Protein AF-A0A6V7WI33-F1 (afdb_monomer_lite)

Foldseek 3Di:
DVVVVLVVCCVVPVVCNVVVVVVVVVVVVVVVVVVVVVVVVVVVVVVVVPDPPVVVVVVVVVVVVVPQCQAAAPPPRDRNDDVVPLVQWWAFPPPRGIHGPVVCVVPQADPDPPGGGGTHGDDPDPPDPPPPPPDDDDDDDDDPDDDDDDPDPDPDPPDDDPDDPDPDPDDDPDDPDPPPPVPVVVVVVVVVVVVVVVVVVVVVVVVVVVVVVVVVVVVVVVD

Radius of gyration: 31.64 Å; chains: 1; bounding box: 74×60×87 Å

Secondary structure (DSSP, 8-state):
-HHHHHHHHHHH-GGGHHHHHHHHHHHHHHHHHHHHHHHHHHHHHHHHHHS-HHHHHHHHHHHHHH----B--TTT--S-B-TT-GGGEEEETTT--EEEHHHHHH-SB--STT--PBEE---S-------GGG----------------------------SS--SS--------SS-SSHHHHHHHHHHHHHHHHHHHHHHHHHHHHHHHHHHHHHHHHT-

Organism: Meloidogyne enterolobii (NCBI:txid390850)

Sequence (223 aa):
MRRTRHIIATHFYPDRAQPRALHLYNKVLEERMRRWGMLADIQKAKFNEDVGDKEKSLLLKGMSVLAEDKQRCCRCARTDLCVEDIENIRVCSGCYAIYCVDCFTVRKRCFKKGCSSLLMQIVDNVDFYVDSSLDEDESEEDEEEKYEIVDTEVEMEEDKVREYDKESLEGKEKENGKMEGTKKDKQEEKKRKKKRIKRWKEQGWRKRKRKKKKRKMKKRIKR

Structure (mmCIF, N/CA/C/O backbone):
data_AF-A0A6V7WI33-F1
#
_entry.id   AF-A0A6V7WI33-F1
#
loop_
_atom_site.group_PDB
_atom_site.id
_atom_site.type_symbol
_atom_site.label_atom_id
_atom_site.label_alt_id
_atom_site.label_comp_id
_atom_site.label_asym_id
_atom_site.label_entity_id
_atom_site.label_seq_id
_atom_site.pdbx_PDB_ins_code
_atom_site.Cartn_x
_atom_site.Cartn_y
_atom_site.Cartn_z
_atom_site.occupancy
_atom_site.B_iso_or_equiv
_atom_site.auth_seq_id
_atom_site.auth_comp_id
_atom_site.auth_asym_id
_atom_site.auth_atom_id
_atom_site.pdbx_PDB_model_num
ATOM 1 N N . MET A 1 1 ? -0.749 37.439 -5.994 1.00 58.03 1 MET A N 1
ATOM 2 C CA . MET A 1 1 ? -2.188 37.790 -5.871 1.00 58.03 1 MET A CA 1
ATOM 3 C C . MET A 1 1 ? -3.138 36.628 -5.530 1.00 58.03 1 MET A C 1
ATOM 5 O O . MET A 1 1 ? -4.232 36.906 -5.067 1.00 58.03 1 MET A O 1
ATOM 9 N N . ARG A 1 2 ? -2.790 35.337 -5.687 1.00 61.44 2 ARG A N 1
ATOM 10 C CA . ARG A 1 2 ? -3.748 34.230 -5.425 1.00 61.44 2 ARG A CA 1
ATOM 11 C C . ARG A 1 2 ? -4.164 34.062 -3.949 1.00 61.44 2 ARG A C 1
ATOM 13 O O . ARG A 1 2 ? -5.298 33.691 -3.677 1.00 61.44 2 ARG A O 1
ATOM 20 N N . ARG A 1 3 ? -3.281 34.390 -2.995 1.00 66.25 3 ARG A N 1
ATOM 21 C CA . ARG A 1 3 ? -3.534 34.202 -1.549 1.00 66.25 3 ARG A CA 1
ATOM 22 C C . ARG A 1 3 ? -4.655 35.094 -0.995 1.00 66.25 3 ARG A C 1
ATOM 24 O O . ARG A 1 3 ? -5.437 34.634 -0.174 1.00 66.25 3 ARG A O 1
ATOM 31 N N . THR A 1 4 ? -4.781 36.332 -1.471 1.00 80.06 4 THR A N 1
ATOM 32 C CA . THR A 1 4 ? -5.803 37.279 -0.985 1.00 80.06 4 THR A CA 1
ATOM 33 C C . THR A 1 4 ? -7.205 36.935 -1.485 1.00 80.06 4 THR A C 1
ATOM 35 O O . THR A 1 4 ? -8.177 37.141 -0.766 1.00 80.06 4 THR A O 1
ATOM 38 N N . ARG A 1 5 ? -7.323 36.329 -2.674 1.00 80.50 5 ARG A N 1
ATOM 39 C CA . ARG A 1 5 ? -8.613 35.933 -3.261 1.00 80.50 5 ARG A CA 1
ATOM 40 C C . ARG A 1 5 ? -9.348 34.893 -2.411 1.00 80.50 5 ARG A C 1
ATOM 42 O O . ARG A 1 5 ? -10.559 34.994 -2.258 1.00 80.50 5 ARG A O 1
ATOM 49 N N . HIS A 1 6 ? -8.626 33.940 -1.819 1.00 76.56 6 HIS A N 1
ATOM 50 C CA . HIS A 1 6 ? -9.226 32.944 -0.924 1.00 76.56 6 HIS A CA 1
ATOM 51 C C . HIS A 1 6 ? -9.681 33.557 0.400 1.00 76.56 6 HIS A C 1
ATOM 53 O O . HIS A 1 6 ? -10.760 33.226 0.870 1.00 76.56 6 HIS A O 1
ATOM 59 N N . ILE A 1 7 ? -8.908 34.493 0.958 1.00 82.75 7 ILE A N 1
ATOM 60 C CA . ILE A 1 7 ? -9.266 35.200 2.198 1.00 82.75 7 ILE A CA 1
ATOM 61 C C . ILE A 1 7 ? -10.553 36.010 1.996 1.00 82.75 7 ILE A C 1
ATOM 63 O O . ILE A 1 7 ? -11.484 35.902 2.790 1.00 82.75 7 ILE A O 1
ATOM 67 N N . ILE A 1 8 ? -10.640 36.749 0.886 1.00 88.81 8 ILE A N 1
ATOM 68 C CA . ILE A 1 8 ? -11.842 37.502 0.510 1.00 88.81 8 ILE A CA 1
ATOM 69 C C . ILE A 1 8 ? -13.024 36.541 0.300 1.00 88.81 8 ILE A C 1
ATOM 71 O O . ILE A 1 8 ? -14.092 36.739 0.869 1.00 88.81 8 ILE A O 1
ATOM 75 N N . ALA A 1 9 ? -12.838 35.451 -0.451 1.00 83.81 9 ALA A N 1
ATOM 76 C CA . ALA A 1 9 ? -13.902 34.481 -0.714 1.00 83.81 9 ALA A CA 1
ATOM 77 C C . ALA A 1 9 ? -14.434 33.789 0.556 1.00 83.81 9 ALA A C 1
ATOM 79 O O . ALA A 1 9 ? -15.624 33.477 0.620 1.00 83.81 9 ALA A O 1
ATOM 80 N N . THR A 1 10 ? -13.581 33.565 1.559 1.00 85.50 10 THR A N 1
ATOM 81 C CA . THR A 1 10 ? -13.984 33.024 2.866 1.00 85.50 10 THR A CA 1
ATOM 82 C C . THR A 1 10 ? -14.823 34.022 3.658 1.00 85.50 10 THR A C 1
ATOM 84 O O . THR A 1 10 ? -15.789 33.610 4.288 1.00 85.50 10 THR A O 1
ATOM 87 N N . HIS A 1 11 ? -14.510 35.319 3.577 1.00 92.81 11 HIS A N 1
ATOM 88 C CA . HIS A 1 11 ? -15.280 36.363 4.255 1.00 92.81 11 HIS A CA 1
ATOM 89 C C . HIS A 1 11 ? -16.688 36.542 3.661 1.00 92.81 11 HIS A C 1
ATOM 91 O O . HIS A 1 11 ? -17.645 36.745 4.399 1.00 92.81 11 HIS A O 1
ATOM 97 N N . PHE A 1 12 ? -16.829 36.469 2.333 1.00 95.06 12 PHE A N 1
ATOM 98 C CA . PHE A 1 12 ? -18.122 36.679 1.663 1.00 95.06 12 PHE A CA 1
ATOM 99 C C . PHE A 1 12 ? -18.986 35.415 1.552 1.00 95.06 12 PHE A C 1
ATOM 101 O O . PHE A 1 12 ? -20.204 35.524 1.468 1.00 95.06 12 PHE A O 1
ATOM 108 N N . TYR A 1 13 ? -18.383 34.222 1.548 1.00 93.06 13 TYR A N 1
ATOM 109 C CA . TYR A 1 13 ? -19.107 32.957 1.368 1.00 93.06 13 TYR A CA 1
ATOM 110 C C . TYR A 1 13 ? -18.599 31.893 2.348 1.00 93.06 13 TYR A C 1
ATOM 112 O O . TYR A 1 13 ? -17.881 30.978 1.923 1.00 93.06 13 TYR A O 1
ATOM 120 N N . PRO A 1 14 ? -18.920 31.997 3.646 1.00 93.50 14 PRO A N 1
ATOM 121 C CA . PRO A 1 14 ? -18.407 31.079 4.663 1.00 93.50 14 PRO A CA 1
ATOM 122 C C . PRO A 1 14 ? -18.867 29.631 4.437 1.00 93.50 14 PRO A C 1
ATOM 124 O O . PRO A 1 14 ? -18.054 28.718 4.569 1.00 93.50 14 PRO A O 1
ATOM 127 N N . ASP A 1 15 ? -20.097 29.417 3.961 1.00 94.81 15 ASP A N 1
ATOM 128 C CA . ASP A 1 15 ? -20.661 28.075 3.722 1.00 94.81 15 ASP A CA 1
ATOM 129 C C . ASP A 1 15 ? -19.874 27.268 2.678 1.00 94.81 15 ASP A C 1
ATOM 131 O O . ASP A 1 15 ? -19.842 26.041 2.699 1.00 94.81 15 ASP A O 1
ATOM 135 N N . ARG A 1 16 ? -19.162 27.956 1.774 1.00 92.50 16 ARG A N 1
ATOM 136 C CA . ARG A 1 16 ? -18.314 27.333 0.744 1.00 92.50 16 ARG A CA 1
ATOM 137 C C . ARG A 1 16 ? -16.847 27.211 1.164 1.00 92.50 16 ARG A C 1
ATOM 139 O O . ARG A 1 16 ? -15.996 26.887 0.336 1.00 92.50 16 ARG A O 1
ATOM 146 N N . ALA A 1 17 ? -16.497 27.501 2.418 1.00 89.25 17 ALA A N 1
ATOM 147 C CA . ALA A 1 17 ? -15.112 27.427 2.881 1.00 89.25 17 ALA A CA 1
ATOM 148 C C . ALA A 1 17 ? -14.572 25.988 2.862 1.00 89.25 17 ALA A C 1
ATOM 150 O O . ALA A 1 17 ? -13.479 25.763 2.341 1.00 89.25 17 ALA A O 1
ATOM 151 N N . GLN A 1 18 ? -15.358 25.022 3.345 1.00 89.69 18 GLN A N 1
ATOM 152 C CA . GLN A 1 18 ? -14.984 23.607 3.384 1.00 89.69 18 GLN A CA 1
ATOM 153 C C . GLN A 1 18 ? -14.741 22.995 1.990 1.00 89.69 18 GLN A C 1
ATOM 155 O O . GLN A 1 18 ? -13.647 22.463 1.787 1.00 89.69 18 GLN A O 1
ATOM 160 N N . PRO A 1 19 ? -15.651 23.108 0.998 1.00 92.44 19 PRO A N 1
ATOM 161 C CA . PRO A 1 19 ? -15.403 22.545 -0.333 1.00 92.44 19 PRO A CA 1
ATOM 162 C C . PRO A 1 19 ? -14.200 23.195 -1.030 1.00 92.44 19 PRO A C 1
ATOM 164 O O . PRO A 1 19 ? -13.415 22.508 -1.679 1.00 92.44 19 PRO A O 1
ATOM 167 N N . ARG A 1 20 ? -13.970 24.502 -0.834 1.00 87.38 20 ARG A N 1
ATOM 168 C CA . ARG A 1 20 ? -12.773 25.173 -1.370 1.00 87.38 20 ARG A CA 1
ATOM 169 C C . ARG A 1 20 ? -11.481 24.665 -0.736 1.00 87.38 20 ARG A C 1
ATOM 171 O O . ARG A 1 20 ? -10.488 24.506 -1.442 1.00 87.38 20 ARG A O 1
ATOM 178 N N . ALA A 1 21 ? -11.476 24.438 0.576 1.00 87.44 21 ALA A N 1
ATOM 179 C CA . ALA A 1 21 ? -10.318 23.883 1.269 1.00 87.44 21 ALA A CA 1
ATOM 180 C C . ALA A 1 21 ? -10.016 22.457 0.789 1.00 87.44 21 ALA A C 1
ATOM 182 O O . ALA A 1 21 ? -8.856 22.139 0.533 1.00 87.44 21 ALA A O 1
ATOM 183 N N . LEU A 1 22 ? -11.055 21.639 0.598 1.00 92.25 22 LEU A N 1
ATOM 184 C CA . LEU A 1 22 ? -10.930 20.279 0.079 1.00 92.25 22 LEU A CA 1
ATOM 185 C C . LEU A 1 22 ? -10.372 20.263 -1.352 1.00 92.25 22 LEU A C 1
ATOM 187 O O . LEU A 1 22 ? -9.404 19.560 -1.620 1.00 92.25 22 LEU A O 1
ATOM 191 N N . HIS A 1 23 ? -10.906 21.102 -2.243 1.00 90.62 23 HIS A N 1
ATOM 192 C CA . HIS A 1 23 ? -10.400 21.235 -3.612 1.00 90.62 23 HIS A CA 1
ATOM 193 C C . HIS A 1 23 ? -8.919 21.648 -3.642 1.00 90.62 23 HIS A C 1
ATOM 195 O O . HIS A 1 23 ? -8.110 21.049 -4.348 1.00 90.62 23 HIS A O 1
ATOM 201 N N . LEU A 1 24 ? -8.529 22.642 -2.833 1.00 87.62 24 LEU A N 1
ATOM 202 C CA . LEU A 1 24 ? -7.128 23.058 -2.721 1.00 87.62 24 LEU A CA 1
ATOM 203 C C . LEU A 1 24 ? -6.232 21.940 -2.181 1.00 87.62 24 LEU A C 1
ATOM 205 O O . LEU A 1 24 ? -5.098 21.796 -2.635 1.00 87.62 24 LEU A O 1
ATOM 209 N N . TYR A 1 25 ? -6.723 21.161 -1.219 1.00 93.44 25 TYR A N 1
ATOM 210 C CA . TYR A 1 25 ? -5.991 20.029 -0.667 1.00 93.44 25 TYR A CA 1
ATOM 211 C C . TYR A 1 25 ? -5.753 18.943 -1.721 1.00 93.44 25 TYR A C 1
ATOM 213 O O . TYR A 1 25 ? -4.605 18.541 -1.914 1.00 93.44 25 TYR A O 1
ATOM 221 N N . ASN A 1 26 ? -6.796 18.543 -2.454 1.00 94.94 26 ASN A N 1
ATOM 222 C CA . ASN A 1 26 ? -6.693 17.559 -3.534 1.00 94.94 26 ASN A CA 1
ATOM 223 C C . ASN A 1 26 ? -5.708 18.022 -4.610 1.00 94.94 26 ASN A C 1
ATOM 225 O O . ASN A 1 26 ? -4.778 17.293 -4.942 1.00 94.94 26 ASN A O 1
ATOM 229 N N . LYS A 1 27 ? -5.799 19.287 -5.031 1.00 92.88 27 LYS A N 1
ATOM 230 C CA . LYS A 1 27 ? -4.863 19.874 -5.997 1.00 92.88 27 LYS A CA 1
ATOM 231 C C . LYS A 1 27 ? -3.407 19.829 -5.523 1.00 92.88 27 LYS A C 1
ATOM 233 O O . LYS A 1 27 ? -2.499 19.514 -6.289 1.00 92.88 27 LYS A O 1
ATOM 238 N N . VAL A 1 28 ? -3.158 20.110 -4.241 1.00 93.81 28 VAL A N 1
ATOM 239 C CA . VAL A 1 28 ? -1.808 20.005 -3.658 1.00 93.81 28 VAL A CA 1
ATOM 240 C C . VAL A 1 28 ? -1.327 18.552 -3.614 1.00 93.81 28 VAL A C 1
ATOM 242 O O . VAL A 1 28 ? -0.134 18.304 -3.811 1.00 93.81 28 VAL A O 1
ATOM 245 N N . LEU A 1 29 ? -2.215 17.592 -3.346 1.00 94.00 29 LEU A N 1
ATOM 246 C CA . LEU A 1 29 ? -1.873 16.171 -3.382 1.00 94.00 29 LEU A CA 1
ATOM 247 C C . LEU A 1 29 ? -1.545 15.702 -4.799 1.00 94.00 29 LEU A C 1
ATOM 249 O O . LEU A 1 29 ? -0.521 15.048 -4.977 1.00 94.00 29 LEU A O 1
ATOM 253 N N . GLU A 1 30 ? -2.334 16.088 -5.796 1.00 94.88 30 GLU A N 1
ATOM 254 C CA . GLU A 1 30 ? -2.082 15.790 -7.210 1.00 94.88 30 GLU A CA 1
ATOM 255 C C . GLU A 1 30 ? -0.733 16.353 -7.670 1.00 94.88 30 GLU A C 1
ATOM 257 O O . GLU A 1 30 ? 0.089 15.632 -8.238 1.00 94.88 30 GLU A O 1
ATOM 262 N N . GLU A 1 31 ? -0.437 17.617 -7.347 1.00 94.38 31 GLU A N 1
ATOM 263 C CA . GLU A 1 31 ? 0.857 18.234 -7.660 1.00 94.38 31 GLU A CA 1
ATOM 264 C C . GLU A 1 31 ? 2.033 17.522 -6.974 1.00 94.38 31 GLU A C 1
ATOM 266 O O . GLU A 1 31 ? 3.138 17.450 -7.526 1.00 94.38 31 GLU A O 1
ATOM 271 N N . ARG A 1 32 ? 1.836 17.015 -5.7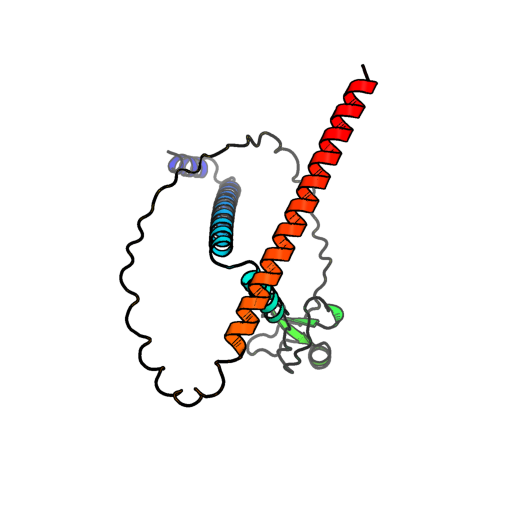50 1.00 92.94 32 ARG A N 1
ATOM 272 C CA . ARG A 1 32 ? 2.855 16.218 -5.055 1.00 92.94 32 ARG A CA 1
ATOM 273 C C . ARG A 1 32 ? 3.014 14.853 -5.699 1.00 92.94 32 ARG A C 1
ATOM 275 O O . ARG A 1 32 ? 4.148 14.454 -5.937 1.00 92.94 32 ARG A O 1
ATOM 282 N N . MET A 1 33 ? 1.919 14.172 -6.016 1.00 93.44 33 MET A N 1
ATOM 283 C CA . MET A 1 33 ? 1.935 12.861 -6.658 1.00 93.44 33 MET A CA 1
ATOM 284 C C . MET A 1 33 ? 2.620 12.932 -8.025 1.00 93.44 33 MET A C 1
ATOM 286 O O . MET A 1 33 ? 3.485 12.110 -8.314 1.00 93.44 33 MET A O 1
ATOM 290 N N . ARG A 1 34 ? 2.343 13.981 -8.811 1.00 93.06 34 ARG A N 1
ATOM 291 C CA . ARG A 1 34 ? 3.023 14.261 -10.084 1.00 93.06 34 ARG A CA 1
ATOM 292 C C . ARG A 1 34 ? 4.533 14.448 -9.896 1.00 93.06 34 ARG A C 1
ATOM 294 O O . ARG A 1 34 ? 5.323 13.832 -10.608 1.00 93.06 34 ARG A O 1
ATOM 301 N N . ARG A 1 35 ? 4.954 15.248 -8.907 1.00 89.81 35 ARG A N 1
ATOM 302 C CA . ARG A 1 35 ? 6.384 15.440 -8.583 1.00 89.81 35 ARG A CA 1
ATOM 303 C C . ARG A 1 35 ? 7.060 14.161 -8.097 1.00 89.81 35 ARG A C 1
ATOM 305 O O . ARG A 1 35 ? 8.198 13.896 -8.466 1.00 89.81 35 ARG A O 1
ATOM 312 N N . TRP A 1 36 ? 6.373 13.369 -7.282 1.00 88.56 36 TRP A N 1
ATOM 313 C CA . TRP A 1 36 ? 6.880 12.088 -6.795 1.00 88.56 36 TRP A CA 1
ATOM 314 C C . TRP A 1 36 ? 7.025 11.074 -7.928 1.00 88.56 36 TRP A C 1
ATOM 316 O O . TRP A 1 36 ? 8.042 10.390 -7.984 1.00 88.56 36 TRP A O 1
ATOM 326 N N . GLY A 1 37 ? 6.068 11.024 -8.859 1.00 89.81 37 GLY A N 1
ATOM 327 C CA . GLY A 1 37 ? 6.170 10.220 -10.078 1.00 89.81 37 GLY A CA 1
ATOM 328 C C . GLY A 1 37 ? 7.412 10.583 -10.890 1.00 89.81 37 GLY A C 1
ATOM 329 O O . GLY A 1 37 ? 8.222 9.713 -11.197 1.00 89.81 37 GLY A O 1
ATOM 330 N N . MET A 1 38 ? 7.638 11.881 -11.116 1.00 84.75 38 MET A N 1
ATOM 331 C CA . MET A 1 38 ? 8.829 12.370 -11.815 1.00 84.75 38 MET A CA 1
ATOM 332 C C . MET A 1 38 ? 10.134 11.980 -11.100 1.00 84.75 38 MET A C 1
ATOM 334 O O . MET A 1 38 ? 11.063 11.491 -11.739 1.00 84.75 38 MET A O 1
ATOM 338 N N . LEU A 1 39 ? 10.213 12.145 -9.775 1.00 83.94 39 LEU A N 1
ATOM 339 C CA . LEU A 1 39 ? 11.389 11.740 -8.994 1.00 83.94 39 LEU A CA 1
ATOM 340 C C . LEU A 1 39 ? 11.629 10.227 -9.046 1.00 83.94 39 LEU A C 1
ATOM 342 O O . LEU A 1 39 ? 12.773 9.793 -9.184 1.00 83.94 39 LEU A O 1
ATOM 346 N N . ALA A 1 40 ? 10.565 9.428 -8.970 1.00 85.56 40 ALA A N 1
ATOM 347 C CA . ALA A 1 40 ? 10.650 7.979 -9.090 1.00 85.56 40 ALA A CA 1
ATOM 348 C C . ALA A 1 40 ? 11.163 7.562 -10.476 1.00 85.56 40 ALA A C 1
ATOM 350 O O . ALA A 1 40 ? 11.967 6.636 -10.581 1.00 85.56 40 ALA A O 1
ATOM 351 N N . ASP A 1 41 ? 10.750 8.256 -11.534 1.00 84.44 41 ASP A N 1
ATOM 352 C CA . ASP A 1 41 ? 11.204 7.977 -12.895 1.00 84.44 41 ASP A CA 1
ATOM 353 C C . ASP A 1 41 ? 12.658 8.404 -13.122 1.00 84.44 41 ASP A C 1
ATOM 355 O O . ASP A 1 41 ? 13.426 7.639 -13.705 1.00 84.44 41 ASP A O 1
ATOM 359 N N . ILE A 1 42 ? 13.086 9.545 -12.568 1.00 81.69 42 ILE A N 1
ATOM 360 C CA . ILE A 1 42 ? 14.500 9.957 -12.550 1.00 81.69 42 ILE A CA 1
ATOM 361 C C . ILE A 1 42 ? 15.347 8.924 -11.797 1.00 81.69 42 ILE A C 1
ATOM 363 O O . ILE A 1 42 ? 16.412 8.525 -12.267 1.00 81.69 42 ILE A O 1
ATOM 367 N N . GLN A 1 43 ? 14.876 8.448 -10.642 1.00 79.06 43 GLN A N 1
ATOM 368 C CA . GLN A 1 43 ? 15.585 7.438 -9.861 1.00 79.06 43 GLN A CA 1
ATOM 369 C C . GLN A 1 43 ? 15.684 6.109 -10.617 1.00 79.06 43 GLN A C 1
ATOM 371 O O . GLN A 1 43 ? 16.756 5.505 -10.648 1.00 79.06 43 GLN A O 1
ATOM 376 N N . LYS A 1 44 ? 14.603 5.673 -11.278 1.00 78.94 44 LYS A N 1
ATOM 377 C CA . LYS A 1 44 ? 14.611 4.491 -12.152 1.00 78.94 44 LYS A CA 1
ATOM 378 C C . LYS A 1 44 ? 15.555 4.671 -13.336 1.00 78.94 44 LYS A C 1
ATOM 380 O O . LYS A 1 44 ? 16.220 3.708 -13.704 1.00 78.94 44 LYS A O 1
ATOM 385 N N . ALA A 1 45 ? 15.616 5.854 -13.946 1.00 78.25 45 ALA A N 1
ATOM 386 C CA . ALA A 1 45 ? 16.520 6.138 -15.058 1.00 78.25 45 ALA A CA 1
ATOM 387 C C . ALA A 1 45 ? 17.989 6.033 -14.619 1.00 78.25 45 ALA A C 1
ATOM 389 O O . ALA A 1 45 ? 18.736 5.268 -15.223 1.00 78.25 45 ALA A O 1
ATOM 390 N N . LYS A 1 46 ? 18.363 6.666 -13.498 1.00 74.81 46 LYS A N 1
ATOM 391 C CA . LYS A 1 46 ? 19.715 6.573 -12.914 1.00 74.81 46 LYS A CA 1
ATOM 392 C C . LYS A 1 46 ? 20.098 5.132 -12.559 1.00 74.81 46 LYS A C 1
ATOM 394 O O . LYS A 1 46 ? 21.120 4.624 -13.008 1.00 74.81 46 LYS A O 1
ATOM 399 N N . PHE A 1 47 ? 19.216 4.410 -11.860 1.00 65.75 47 PHE A N 1
ATOM 400 C CA . PHE A 1 47 ? 19.426 2.983 -11.571 1.00 65.75 47 PHE A CA 1
ATOM 401 C C . PHE A 1 47 ? 19.542 2.125 -12.837 1.00 65.75 47 PHE A C 1
ATOM 403 O O . PHE A 1 47 ? 20.157 1.055 -12.820 1.00 65.75 47 PHE A O 1
ATOM 410 N N . ASN A 1 48 ? 18.922 2.556 -13.937 1.00 62.50 48 ASN A N 1
ATOM 411 C CA . ASN A 1 48 ? 18.980 1.837 -15.193 1.00 62.50 48 ASN A CA 1
ATOM 412 C C . ASN A 1 48 ? 20.284 2.048 -15.970 1.00 62.50 48 ASN A C 1
ATOM 414 O O . ASN A 1 48 ? 20.629 1.162 -16.755 1.00 62.50 48 ASN A O 1
ATOM 418 N N . GLU A 1 49 ? 20.994 3.150 -15.765 1.00 65.44 49 GLU A N 1
ATOM 419 C CA . GLU A 1 49 ? 22.252 3.433 -16.460 1.00 65.44 49 GLU A CA 1
ATOM 420 C C . GLU A 1 49 ? 23.457 2.782 -15.770 1.00 65.44 49 GLU A C 1
ATOM 422 O O . GLU A 1 49 ? 24.311 2.216 -16.456 1.00 65.44 49 GLU A O 1
ATOM 427 N N . ASP A 1 50 ? 23.470 2.745 -14.435 1.00 61.22 50 ASP A N 1
ATOM 428 C CA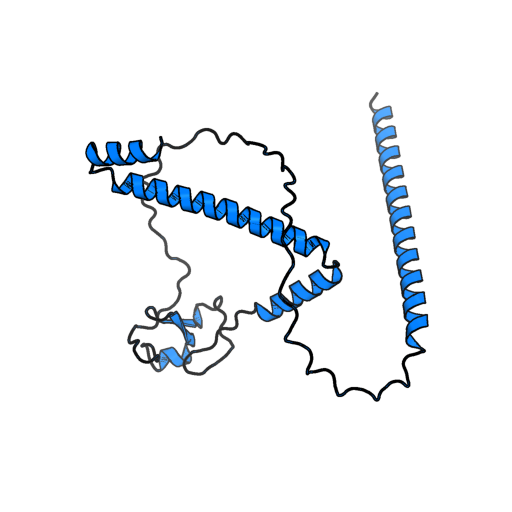 . ASP A 1 50 ? 24.633 2.276 -13.667 1.00 61.22 50 ASP A CA 1
ATOM 429 C C . ASP A 1 50 ? 24.698 0.752 -13.486 1.00 61.22 50 ASP A C 1
ATOM 431 O O . ASP A 1 50 ? 25.775 0.171 -13.337 1.00 61.22 50 ASP A O 1
ATOM 435 N N . VAL A 1 51 ? 23.553 0.067 -13.532 1.00 59.91 51 VAL A N 1
ATOM 436 C CA . VAL A 1 51 ? 23.478 -1.369 -13.242 1.00 59.91 51 VAL A CA 1
ATOM 437 C C . VAL A 1 51 ? 23.384 -2.160 -14.546 1.00 59.91 51 VAL A C 1
ATOM 439 O O . VAL A 1 51 ? 22.411 -2.065 -15.295 1.00 59.91 51 VAL A O 1
ATOM 442 N N . GLY A 1 52 ? 24.377 -3.000 -14.845 1.00 68.50 52 GLY A N 1
ATOM 443 C CA . GLY A 1 52 ? 24.318 -3.864 -16.028 1.00 68.50 52 GLY A CA 1
ATOM 444 C C . GLY A 1 52 ? 23.099 -4.802 -15.985 1.00 68.50 52 GLY A C 1
ATOM 445 O O . GLY A 1 52 ? 22.721 -5.282 -14.918 1.00 68.50 52 GLY A O 1
ATOM 446 N N . ASP A 1 53 ? 22.513 -5.150 -17.141 1.00 66.69 53 ASP A N 1
ATOM 447 C CA . ASP A 1 53 ? 21.287 -5.982 -17.254 1.00 66.69 53 ASP A CA 1
ATOM 448 C C . ASP A 1 53 ? 21.287 -7.269 -16.399 1.00 66.69 53 ASP A C 1
ATOM 450 O O . ASP A 1 53 ? 20.243 -7.793 -16.012 1.00 66.69 53 ASP A O 1
ATOM 454 N N . LYS A 1 54 ? 22.475 -7.803 -16.098 1.00 66.69 54 LYS A N 1
ATOM 455 C CA . LYS A 1 54 ? 22.657 -9.002 -15.272 1.00 66.69 54 LYS A CA 1
ATOM 456 C C . LYS A 1 54 ? 22.497 -8.738 -13.780 1.00 66.69 54 LYS A C 1
ATOM 458 O O . LYS A 1 54 ? 21.930 -9.578 -13.094 1.00 66.69 54 LYS A O 1
ATOM 463 N N . GLU A 1 55 ? 22.994 -7.610 -13.289 1.00 67.06 55 GLU A N 1
ATOM 464 C CA . GLU A 1 55 ? 22.839 -7.215 -11.889 1.00 67.06 55 GLU A CA 1
ATOM 465 C C . GLU A 1 55 ? 21.404 -6.782 -11.617 1.00 67.06 55 GLU A C 1
ATOM 467 O O . GLU A 1 55 ? 20.845 -7.202 -10.612 1.00 67.06 55 GLU A O 1
ATOM 472 N N . LYS A 1 56 ? 20.741 -6.109 -12.569 1.00 66.12 56 LYS A N 1
ATOM 473 C CA . LYS A 1 56 ? 19.293 -5.850 -12.495 1.00 66.12 56 LYS A CA 1
ATOM 474 C C . LYS A 1 56 ? 18.497 -7.136 -12.336 1.00 66.12 56 LYS A C 1
ATOM 476 O O . LYS A 1 56 ? 17.648 -7.228 -11.461 1.00 66.12 56 LYS A O 1
ATOM 481 N N . SER A 1 57 ? 18.797 -8.155 -13.147 1.00 69.00 57 SER A N 1
ATOM 482 C CA . SER A 1 57 ? 18.115 -9.447 -13.046 1.00 69.00 57 SER A CA 1
ATOM 483 C C . SER A 1 57 ? 18.375 -10.149 -11.716 1.00 69.00 57 SER A C 1
ATOM 485 O O . SER A 1 57 ? 17.505 -10.902 -11.296 1.00 69.00 57 SER A O 1
ATOM 487 N N . LEU A 1 58 ? 19.532 -9.951 -11.078 1.00 70.19 58 LEU A N 1
ATOM 488 C CA . LEU A 1 58 ? 19.834 -10.518 -9.761 1.00 70.19 58 LEU A CA 1
ATOM 489 C C . LEU A 1 58 ? 19.178 -9.717 -8.635 1.00 70.19 58 LEU A C 1
ATOM 491 O O . LEU A 1 58 ? 18.647 -10.328 -7.717 1.00 70.19 58 LEU A O 1
ATOM 495 N N . LEU A 1 59 ? 19.152 -8.386 -8.731 1.00 67.50 59 LEU A N 1
ATOM 496 C CA . LEU A 1 59 ? 18.472 -7.504 -7.783 1.00 67.50 59 LEU A CA 1
ATOM 497 C C . LEU A 1 59 ? 16.961 -7.705 -7.822 1.00 67.50 59 LEU A C 1
ATOM 499 O O . LEU A 1 59 ? 16.363 -7.882 -6.774 1.00 67.50 59 LEU A O 1
ATOM 503 N N . LEU A 1 60 ? 16.349 -7.785 -9.005 1.00 66.81 60 LEU A N 1
ATOM 504 C CA . LEU A 1 60 ? 14.925 -8.103 -9.148 1.00 66.81 60 LEU A CA 1
ATOM 505 C C . LEU A 1 60 ? 14.595 -9.490 -8.583 1.00 66.81 60 LEU A C 1
ATOM 507 O O . LEU A 1 60 ? 13.591 -9.638 -7.895 1.00 66.81 60 LEU A O 1
ATOM 511 N N . LYS A 1 61 ? 15.461 -10.490 -8.803 1.00 68.06 61 LYS A N 1
ATOM 512 C CA . LYS A 1 61 ? 15.295 -11.829 -8.208 1.00 68.06 61 LYS A CA 1
ATOM 513 C C . LYS A 1 61 ? 15.508 -11.833 -6.694 1.00 68.06 61 LYS A C 1
ATOM 515 O O . LYS A 1 61 ? 14.858 -12.594 -5.989 1.00 68.06 61 LYS A O 1
ATOM 520 N N . GLY A 1 62 ? 16.434 -11.017 -6.198 1.00 62.03 62 GLY A N 1
ATOM 521 C CA . GLY A 1 62 ? 16.705 -10.859 -4.772 1.00 62.03 62 GLY A CA 1
ATOM 522 C C . GLY A 1 62 ? 15.572 -10.124 -4.064 1.00 62.03 62 GLY A C 1
ATOM 523 O O . GLY A 1 62 ? 15.129 -10.556 -3.008 1.00 62.03 62 GLY A O 1
ATOM 524 N N . MET A 1 63 ? 15.037 -9.074 -4.686 1.00 61.59 63 MET A N 1
ATOM 525 C CA . MET A 1 63 ? 13.879 -8.339 -4.191 1.00 61.59 63 MET A CA 1
ATOM 526 C C . MET A 1 63 ? 12.625 -9.202 -4.189 1.00 61.59 63 MET A C 1
ATOM 528 O O . MET A 1 63 ? 11.918 -9.173 -3.198 1.00 61.59 63 MET A O 1
ATOM 532 N N . SER A 1 64 ? 12.370 -10.022 -5.216 1.00 59.91 64 SER A N 1
ATOM 533 C CA . SER A 1 64 ? 11.219 -10.936 -5.187 1.00 59.91 64 SER A CA 1
ATOM 534 C C . SER A 1 64 ? 11.308 -11.966 -4.056 1.00 59.91 64 SER A C 1
ATOM 536 O O . SER A 1 64 ? 10.287 -12.349 -3.509 1.00 59.91 64 SER A O 1
ATOM 538 N N . VAL A 1 65 ? 12.520 -12.385 -3.670 1.00 60.00 65 VAL A N 1
ATOM 539 C CA . VAL A 1 65 ? 12.731 -13.294 -2.527 1.00 60.00 65 VAL A CA 1
ATOM 540 C C . VAL A 1 65 ? 12.549 -12.575 -1.182 1.00 60.00 65 VAL A C 1
ATOM 542 O O . VAL A 1 65 ? 12.155 -13.203 -0.205 1.00 60.00 65 VAL A O 1
ATOM 545 N N . LEU A 1 66 ? 12.804 -11.264 -1.122 1.00 56.59 66 LEU A N 1
ATOM 546 C CA . LEU A 1 66 ? 12.548 -10.432 0.061 1.00 56.59 66 LEU A CA 1
ATOM 547 C C . LEU A 1 66 ? 11.105 -9.906 0.137 1.00 56.59 66 LEU A C 1
ATOM 549 O O . LEU A 1 66 ? 10.671 -9.523 1.216 1.00 56.59 66 LEU A O 1
ATOM 553 N N . ALA A 1 67 ? 10.391 -9.881 -0.990 1.00 55.28 67 ALA A N 1
ATOM 554 C CA . ALA A 1 67 ? 9.022 -9.389 -1.127 1.00 55.28 67 ALA A CA 1
ATOM 555 C C . ALA A 1 67 ? 7.966 -10.502 -1.059 1.00 55.28 67 ALA A C 1
ATOM 557 O O . ALA A 1 67 ? 6.782 -10.230 -1.237 1.00 55.28 67 ALA A O 1
ATOM 558 N N . GLU A 1 68 ? 8.357 -11.755 -0.801 1.00 59.62 68 GLU A N 1
ATOM 559 C CA . GLU A 1 68 ? 7.402 -12.729 -0.276 1.00 59.62 68 GLU A CA 1
ATOM 560 C C . GLU A 1 68 ? 7.015 -12.256 1.130 1.00 59.62 68 GLU A C 1
ATOM 562 O O . GLU A 1 68 ? 7.692 -12.582 2.108 1.00 59.62 68 GLU A O 1
ATOM 567 N N . ASP A 1 69 ? 5.951 -11.451 1.206 1.00 62.81 69 ASP A N 1
ATOM 568 C CA . ASP A 1 69 ? 5.332 -10.911 2.420 1.00 62.81 69 ASP A CA 1
ATOM 569 C C . ASP A 1 69 ? 4.731 -12.045 3.268 1.00 62.81 69 ASP A C 1
ATOM 571 O O . ASP A 1 69 ? 3.525 -12.141 3.495 1.00 62.81 69 ASP A O 1
ATOM 575 N N . LYS A 1 70 ? 5.590 -12.946 3.746 1.00 71.12 70 LYS A N 1
ATOM 576 C CA . LYS A 1 70 ? 5.249 -14.013 4.680 1.00 71.12 70 LYS A CA 1
ATOM 577 C C . LYS A 1 70 ? 5.012 -13.376 6.031 1.00 71.12 70 LYS A C 1
ATOM 579 O O . LYS A 1 70 ? 5.937 -13.123 6.810 1.00 71.12 70 LYS A O 1
ATOM 584 N N . GLN A 1 71 ? 3.746 -13.093 6.292 1.00 82.81 71 GLN A N 1
ATOM 585 C CA . GLN A 1 71 ? 3.312 -12.553 7.561 1.00 82.81 71 GLN A CA 1
ATOM 586 C C . GLN A 1 71 ? 3.384 -13.647 8.629 1.00 82.81 71 GLN A C 1
ATOM 588 O O . GLN A 1 71 ? 3.299 -14.845 8.353 1.00 82.81 71 GLN A O 1
ATOM 593 N N . ARG A 1 72 ? 3.582 -13.240 9.886 1.00 89.81 72 ARG A N 1
ATOM 594 C CA . ARG A 1 72 ? 3.668 -14.173 11.018 1.00 89.81 72 ARG A CA 1
ATOM 595 C C . ARG A 1 72 ? 2.523 -13.958 11.984 1.00 89.81 72 ARG A C 1
ATOM 597 O O . ARG A 1 72 ? 2.177 -12.823 12.302 1.00 89.81 72 ARG A O 1
ATOM 604 N N . CYS A 1 73 ? 1.985 -15.051 12.520 1.00 92.00 73 CYS A N 1
ATOM 605 C CA . CYS A 1 73 ? 0.935 -14.971 13.530 1.00 92.00 73 CYS A CA 1
ATOM 606 C C . CYS A 1 73 ? 1.489 -14.295 14.787 1.00 92.00 73 CYS A C 1
ATOM 608 O O . CYS A 1 73 ? 2.444 -14.792 15.381 1.00 92.00 73 CYS A O 1
ATOM 610 N N . CYS A 1 74 ? 0.857 -13.229 15.273 1.00 91.19 74 CYS A N 1
ATOM 611 C CA . CYS A 1 74 ? 1.329 -12.515 16.462 1.00 91.19 74 CYS A CA 1
ATOM 612 C C . CYS A 1 74 ? 1.273 -13.344 17.759 1.00 91.19 74 CYS A C 1
ATOM 614 O O . CYS A 1 74 ? 1.829 -12.922 18.770 1.00 91.19 74 CYS A O 1
ATOM 616 N N . ARG A 1 75 ? 0.584 -14.493 17.761 1.00 91.19 75 ARG A N 1
ATOM 617 C CA . ARG A 1 75 ? 0.487 -15.385 18.925 1.00 91.19 75 ARG A CA 1
ATOM 618 C C . ARG A 1 75 ? 1.409 -16.599 18.832 1.00 91.19 75 ARG A C 1
ATOM 620 O O . ARG A 1 75 ? 2.118 -16.869 19.792 1.00 91.19 75 ARG A O 1
ATOM 627 N N . CYS A 1 76 ? 1.379 -17.339 17.722 1.00 93.25 76 CYS A N 1
ATOM 628 C CA . CYS A 1 76 ? 2.153 -18.579 17.574 1.00 93.25 76 CYS A CA 1
ATOM 629 C C . CYS A 1 76 ? 3.374 -18.454 16.651 1.00 93.25 76 CYS A C 1
ATOM 631 O O . CYS A 1 76 ? 4.075 -19.438 16.452 1.00 93.25 76 CYS A O 1
ATOM 633 N N . ALA A 1 77 ? 3.617 -17.274 16.070 1.00 90.25 77 ALA A N 1
ATOM 634 C CA . ALA A 1 77 ? 4.715 -16.995 15.142 1.00 90.25 77 ALA A CA 1
ATOM 635 C C . ALA A 1 77 ? 4.777 -17.900 13.895 1.00 90.25 77 ALA A C 1
ATOM 637 O O . ALA A 1 77 ? 5.790 -17.897 13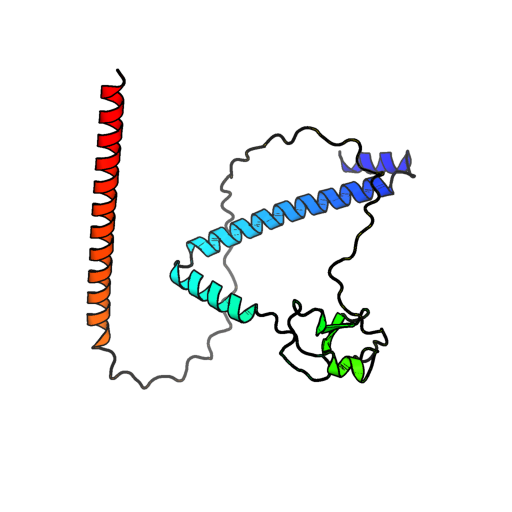.198 1.00 90.25 77 ALA A O 1
ATOM 638 N N . ARG A 1 78 ? 3.694 -18.626 13.575 1.00 89.12 78 ARG A N 1
ATOM 639 C CA . ARG A 1 78 ? 3.568 -19.406 12.336 1.00 89.12 78 ARG A CA 1
ATOM 640 C C . ARG A 1 78 ? 3.783 -18.489 11.133 1.00 89.12 78 ARG A C 1
ATOM 642 O O . ARG A 1 78 ? 3.146 -17.439 11.063 1.00 89.12 78 ARG A O 1
ATOM 649 N N . THR A 1 79 ? 4.697 -18.877 10.247 1.00 83.94 79 THR A N 1
ATOM 650 C CA . THR A 1 79 ? 5.221 -18.069 9.129 1.00 83.94 79 THR A CA 1
ATOM 651 C C . THR A 1 79 ? 4.463 -18.242 7.819 1.00 83.94 79 THR A C 1
ATOM 653 O O . THR A 1 79 ? 4.772 -17.566 6.845 1.00 83.94 79 THR A O 1
ATOM 656 N N . ASP A 1 80 ? 3.493 -19.149 7.790 1.00 79.56 80 ASP A N 1
ATOM 657 C CA . ASP A 1 80 ? 2.819 -19.586 6.564 1.00 79.56 80 ASP A CA 1
ATOM 658 C C . ASP A 1 80 ? 1.548 -18.768 6.285 1.00 79.56 80 ASP A C 1
ATOM 660 O O . ASP A 1 80 ? 0.557 -19.308 5.807 1.00 79.56 80 ASP A O 1
ATOM 664 N N . LEU A 1 81 ? 1.524 -17.487 6.670 1.00 83.75 81 LEU A N 1
ATOM 665 C CA . LEU A 1 81 ? 0.359 -16.624 6.473 1.00 83.75 81 LEU A CA 1
ATOM 666 C C . LEU A 1 81 ? 0.624 -15.714 5.278 1.00 83.75 81 LEU A C 1
ATOM 668 O O . LEU A 1 81 ? 1.442 -14.796 5.360 1.00 83.75 81 LEU A O 1
ATOM 672 N N . CYS A 1 82 ? -0.079 -15.978 4.181 1.00 80.38 82 CYS A N 1
ATOM 673 C CA . CYS A 1 82 ? -0.115 -15.106 3.016 1.00 80.38 82 CYS A CA 1
ATOM 674 C C . CYS A 1 82 ? -1.377 -14.245 3.068 1.00 80.38 82 CYS A C 1
ATOM 676 O O . CYS A 1 82 ? -2.458 -14.784 3.274 1.00 80.38 82 CYS A O 1
ATOM 678 N N . VAL A 1 83 ? -1.264 -12.928 2.866 1.00 73.44 83 VAL A N 1
ATOM 679 C CA . VAL A 1 83 ? -2.428 -12.013 2.877 1.00 73.44 83 VAL A CA 1
ATOM 680 C C . VAL A 1 83 ? -3.472 -12.401 1.820 1.00 73.44 83 VAL A C 1
ATOM 682 O O . VAL A 1 83 ? -4.655 -12.163 2.030 1.00 73.44 83 VAL A O 1
ATOM 685 N N . GLU A 1 84 ? -3.045 -13.063 0.743 1.00 79.38 84 GLU A N 1
ATOM 686 C CA . GLU A 1 84 ? -3.917 -13.629 -0.294 1.00 79.38 84 GLU A CA 1
ATOM 687 C C . GLU A 1 84 ? -4.812 -14.770 0.236 1.00 79.38 84 GLU A C 1
ATOM 689 O O . GLU A 1 84 ? -5.930 -14.954 -0.238 1.00 79.38 84 GLU A O 1
ATOM 694 N N . ASP A 1 85 ? -4.381 -15.492 1.278 1.00 81.62 85 ASP A N 1
ATOM 695 C CA . ASP A 1 85 ? -5.139 -16.577 1.916 1.00 81.62 85 ASP A CA 1
ATOM 696 C C . ASP A 1 85 ? -6.091 -16.032 2.992 1.00 81.62 85 ASP A C 1
ATOM 698 O O . ASP A 1 85 ? -5.999 -16.337 4.189 1.00 81.62 85 ASP A O 1
ATOM 702 N N . ILE A 1 86 ? -7.039 -15.212 2.554 1.00 83.88 86 ILE A N 1
ATOM 703 C CA . ILE A 1 86 ? -8.001 -14.485 3.396 1.00 83.88 86 ILE A CA 1
ATOM 704 C C . ILE A 1 86 ? -8.787 -15.406 4.338 1.00 83.88 86 ILE A C 1
ATOM 706 O O . ILE A 1 86 ? -9.088 -15.052 5.483 1.00 83.88 86 ILE A O 1
ATOM 710 N N . GLU A 1 87 ? -9.096 -16.621 3.889 1.00 83.62 87 GLU A N 1
ATOM 711 C CA . GLU A 1 87 ? -9.807 -17.622 4.687 1.00 83.62 87 GLU A CA 1
ATOM 712 C C . GLU A 1 87 ? -9.008 -18.051 5.924 1.00 83.62 87 GL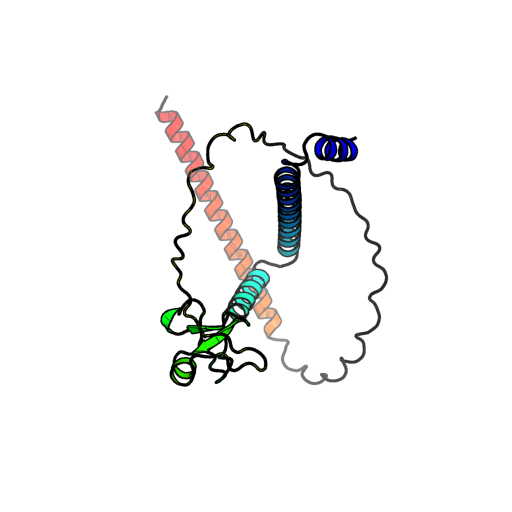U A C 1
ATOM 714 O O . GLU A 1 87 ? -9.586 -18.255 6.999 1.00 83.62 87 GLU A O 1
ATOM 719 N N . ASN A 1 88 ? -7.678 -18.095 5.800 1.00 86.44 88 ASN A N 1
ATOM 720 C CA . ASN A 1 88 ? -6.755 -18.601 6.811 1.00 86.44 88 ASN A CA 1
ATOM 721 C C . ASN A 1 88 ? -6.214 -17.517 7.758 1.00 86.44 88 ASN A C 1
ATOM 723 O O . ASN A 1 88 ? -5.496 -17.816 8.724 1.00 86.44 88 ASN A O 1
ATOM 727 N N . ILE A 1 89 ? -6.584 -16.258 7.518 1.00 90.12 89 ILE A N 1
ATOM 728 C CA . ILE A 1 89 ? -6.078 -15.103 8.254 1.00 90.12 89 ILE A CA 1
ATOM 729 C C . ILE A 1 89 ? -7.200 -14.362 8.973 1.00 90.12 89 ILE A C 1
ATOM 731 O O . ILE A 1 89 ? -8.310 -14.185 8.476 1.00 90.12 89 ILE A O 1
ATOM 735 N N . ARG A 1 90 ? -6.900 -13.896 10.185 1.00 91.31 90 ARG A N 1
ATOM 736 C CA . ARG A 1 90 ? -7.723 -12.937 10.921 1.00 91.31 90 ARG A CA 1
ATOM 737 C C . ARG A 1 90 ? -6.880 -11.738 11.322 1.00 91.31 90 ARG A C 1
ATOM 739 O O . ARG A 1 90 ? -5.746 -11.894 11.774 1.00 91.31 90 ARG A O 1
ATOM 746 N N . VAL A 1 91 ? -7.448 -10.547 11.192 1.00 91.94 91 VAL A N 1
ATOM 747 C CA . VAL A 1 91 ? -6.765 -9.282 11.472 1.00 91.94 91 VAL A CA 1
ATOM 748 C C . VAL A 1 91 ? -7.480 -8.547 12.593 1.00 91.94 91 VAL A C 1
ATOM 750 O O . VAL A 1 91 ? -8.706 -8.498 12.661 1.00 91.94 91 VAL A O 1
ATOM 753 N N . CYS A 1 92 ? -6.710 -7.981 13.513 1.00 92.62 92 CYS A N 1
ATOM 754 C CA . CYS A 1 92 ? -7.251 -7.114 14.548 1.00 92.62 92 CYS A CA 1
ATOM 755 C C . CYS A 1 92 ? -7.635 -5.744 13.972 1.00 92.62 92 CYS A C 1
ATOM 757 O O . CYS A 1 92 ? -6.771 -5.051 13.444 1.00 92.62 92 CYS A O 1
ATOM 759 N N . SER A 1 93 ? -8.876 -5.295 14.173 1.00 89.69 93 SER A N 1
ATOM 760 C CA . SER A 1 93 ? -9.323 -3.969 13.712 1.00 89.69 93 SER A CA 1
ATOM 761 C C . SER A 1 93 ? -8.657 -2.788 14.430 1.00 89.69 93 SER A C 1
ATOM 763 O O . SER A 1 93 ? -8.631 -1.684 13.903 1.00 89.69 93 SER A O 1
ATOM 765 N N . GLY A 1 94 ? -8.119 -2.995 15.637 1.00 91.06 94 GLY A N 1
ATOM 766 C CA . GLY A 1 94 ? -7.500 -1.921 16.422 1.00 91.06 94 GLY A CA 1
ATOM 767 C C . GLY A 1 94 ? -6.003 -1.740 16.174 1.00 91.06 94 GLY A C 1
ATOM 768 O O . GLY A 1 94 ? -5.509 -0.619 16.157 1.00 91.06 94 GLY A O 1
ATOM 769 N N . CYS A 1 95 ? -5.257 -2.839 16.030 1.00 91.69 95 CYS A N 1
ATOM 770 C CA . CYS A 1 95 ? -3.793 -2.796 15.937 1.00 91.69 95 CYS A CA 1
ATOM 771 C C . CYS A 1 95 ? -3.222 -3.488 14.698 1.00 91.69 95 CYS A C 1
ATOM 773 O O . CYS A 1 95 ? -2.002 -3.631 14.615 1.00 91.69 95 CYS A O 1
ATOM 775 N N . TYR A 1 96 ? -4.089 -3.955 13.793 1.00 90.12 96 TYR A N 1
ATOM 776 C CA . TYR A 1 96 ? -3.740 -4.611 12.528 1.00 90.12 96 TYR A CA 1
ATOM 777 C C . TYR A 1 96 ? -2.804 -5.821 12.670 1.00 90.12 96 TYR A C 1
ATOM 779 O O . TYR A 1 96 ? -2.149 -6.245 11.726 1.00 90.12 96 TYR A O 1
ATOM 787 N N . ALA A 1 97 ? -2.753 -6.409 13.867 1.00 91.12 97 ALA A N 1
ATOM 788 C CA . ALA A 1 97 ? -2.025 -7.640 14.126 1.00 91.12 97 ALA A CA 1
ATOM 789 C C . ALA A 1 97 ? -2.701 -8.826 13.422 1.00 91.12 97 ALA A C 1
ATOM 791 O O . ALA A 1 97 ? -3.928 -8.955 13.459 1.00 91.12 97 ALA A O 1
ATOM 792 N N . ILE A 1 98 ? -1.881 -9.697 12.833 1.00 91.56 98 ILE A N 1
ATOM 793 C CA . ILE A 1 98 ? -2.301 -10.851 12.034 1.00 91.56 98 ILE A CA 1
ATOM 794 C C . ILE A 1 98 ? -2.289 -12.112 12.903 1.00 91.56 98 ILE A C 1
ATOM 796 O O . ILE A 1 98 ? -1.350 -12.368 13.663 1.00 91.56 98 ILE A O 1
ATOM 800 N N . TYR A 1 99 ? -3.340 -12.916 12.783 1.00 93.44 99 TYR A N 1
ATOM 801 C CA . TYR A 1 99 ? -3.532 -14.162 13.512 1.00 93.44 99 TYR A CA 1
ATOM 802 C C . TYR A 1 99 ? -3.943 -15.281 12.555 1.00 93.44 99 TYR A C 1
ATOM 804 O O . TYR A 1 99 ? -4.710 -15.056 11.622 1.00 93.44 99 TYR A O 1
ATOM 812 N N . CYS A 1 100 ? -3.467 -16.500 12.811 1.00 93.06 100 CYS A N 1
ATOM 813 C CA . CYS A 1 100 ? -3.968 -17.689 12.125 1.00 93.06 100 CYS A CA 1
ATOM 814 C C . CYS A 1 100 ? -5.345 -18.106 12.670 1.00 93.06 100 CYS A C 1
ATOM 816 O O . CYS A 1 100 ? -5.690 -17.783 13.815 1.00 93.06 100 CYS A O 1
ATOM 818 N N . VAL A 1 101 ? -6.096 -18.881 11.881 1.00 92.62 101 VAL A N 1
ATOM 819 C CA . VAL A 1 101 ? -7.404 -19.439 12.283 1.00 92.62 101 VAL A CA 1
ATOM 820 C C . VAL A 1 101 ? -7.311 -20.206 13.601 1.00 92.62 101 VAL A C 1
ATOM 822 O O . VAL A 1 101 ? -8.134 -19.988 14.484 1.00 92.62 101 VAL A O 1
ATOM 825 N N . ASP A 1 102 ? -6.264 -21.008 13.797 1.00 93.25 102 ASP A N 1
ATOM 826 C CA . ASP A 1 102 ? -6.072 -21.785 15.031 1.00 93.25 102 ASP A CA 1
ATOM 827 C C . ASP A 1 102 ? -5.956 -20.892 16.277 1.00 93.25 102 ASP A C 1
ATOM 829 O O . ASP A 1 102 ? -6.452 -21.206 17.355 1.00 93.25 102 ASP A O 1
ATOM 833 N N . CYS A 1 103 ? -5.303 -19.733 16.154 1.00 92.50 103 CYS A N 1
ATOM 834 C CA . CYS A 1 103 ? -5.197 -18.791 17.267 1.00 92.50 103 CYS A CA 1
ATOM 835 C C . CYS A 1 103 ? -6.511 -18.041 17.510 1.00 92.50 103 CYS A C 1
ATOM 837 O O . CYS A 1 103 ? -6.795 -17.664 18.652 1.00 92.50 103 CYS A O 1
ATOM 839 N N . PHE A 1 104 ? -7.293 -17.834 16.450 1.00 92.19 104 PHE A N 1
ATOM 840 C CA . PHE A 1 104 ? -8.607 -17.207 16.503 1.00 92.19 104 PHE A CA 1
ATOM 841 C C . PHE A 1 104 ? -9.666 -18.113 17.146 1.00 92.19 104 PHE A C 1
ATOM 843 O O . PHE A 1 104 ? -10.455 -17.627 17.960 1.00 92.19 104 PHE A O 1
ATOM 850 N N . THR A 1 105 ? -9.665 -19.419 16.854 1.00 91.06 105 THR A N 1
ATOM 851 C CA . THR A 1 105 ? -10.609 -20.382 17.454 1.00 91.06 105 THR A CA 1
ATOM 852 C C . THR A 1 105 ? -10.452 -20.459 18.970 1.00 91.06 105 THR A C 1
ATOM 854 O O . THR A 1 105 ? -11.445 -20.538 19.689 1.00 91.06 105 THR A O 1
ATOM 857 N N . VAL A 1 106 ? -9.220 -20.334 19.475 1.00 93.00 106 VAL A N 1
ATOM 858 C CA . VAL A 1 106 ? -8.941 -20.276 20.917 1.00 93.00 106 VAL A CA 1
ATOM 859 C C . VAL A 1 106 ? -9.397 -18.950 21.536 1.00 93.00 106 VAL A C 1
ATOM 861 O O . VAL A 1 106 ? -9.830 -18.919 22.689 1.00 93.00 106 VAL A O 1
ATOM 864 N N . ARG A 1 107 ? -9.260 -17.820 20.827 1.00 90.25 107 ARG A N 1
ATOM 865 C CA . ARG A 1 107 ? -9.624 -16.496 21.357 1.00 90.25 107 ARG A CA 1
ATOM 866 C C . ARG A 1 107 ? -9.997 -15.519 20.242 1.00 90.25 107 ARG A C 1
ATOM 868 O O . ARG A 1 107 ? -9.158 -15.132 19.441 1.00 90.25 107 ARG A O 1
ATOM 875 N N . LYS A 1 108 ? -11.228 -15.000 20.294 1.00 91.94 108 LYS A N 1
ATOM 876 C CA . LYS A 1 108 ? -11.766 -14.035 19.310 1.00 91.94 108 LYS A CA 1
ATOM 877 C C . LYS A 1 108 ? -11.275 -12.585 19.477 1.00 91.94 108 LYS A C 1
ATOM 879 O O . LYS A 1 108 ? -11.630 -11.723 18.679 1.00 91.94 108 LYS A O 1
ATOM 884 N N . ARG A 1 109 ? -10.506 -12.287 20.530 1.00 92.75 109 ARG A N 1
ATOM 885 C CA . ARG A 1 109 ? -9.988 -10.941 20.844 1.00 92.75 109 ARG A CA 1
ATOM 886 C C . ARG A 1 109 ? -8.477 -10.888 20.679 1.00 92.75 109 ARG A C 1
ATOM 888 O O . ARG A 1 109 ? -7.797 -11.882 20.936 1.00 92.75 109 ARG A O 1
ATOM 895 N N . CYS A 1 110 ? -7.976 -9.707 20.332 1.00 94.31 110 CYS A N 1
ATOM 896 C CA . CYS A 1 110 ? -6.552 -9.434 20.200 1.00 94.31 110 CYS A CA 1
ATOM 897 C C . CYS A 1 110 ? -5.752 -9.828 21.460 1.00 94.31 110 CYS A C 1
ATOM 899 O O . CYS A 1 110 ? -6.220 -9.685 22.592 1.00 94.31 110 CYS A O 1
ATOM 901 N N . PHE A 1 111 ? -4.538 -10.346 21.250 1.00 91.31 111 PHE A N 1
ATOM 902 C CA . PHE A 1 111 ? -3.606 -10.739 22.318 1.00 91.31 111 PHE A CA 1
ATOM 903 C C . PHE A 1 111 ? -2.645 -9.608 22.720 1.00 91.31 111 PHE A C 1
ATOM 905 O O . PHE A 1 111 ? -2.048 -9.646 23.795 1.00 91.31 111 PHE A O 1
ATOM 912 N N . LYS A 1 112 ? -2.462 -8.601 21.858 1.00 90.12 112 LYS A N 1
ATOM 913 C CA . LYS A 1 112 ? -1.495 -7.521 22.083 1.00 90.12 112 LYS A CA 1
ATOM 914 C C . LYS A 1 112 ? -1.903 -6.701 23.315 1.00 90.12 112 LYS A C 1
ATOM 916 O O . LYS A 1 112 ? -3.060 -6.302 23.441 1.00 90.12 112 LYS A O 1
ATOM 921 N N . LYS A 1 113 ? -0.952 -6.437 24.220 1.00 88.25 113 LYS A N 1
ATOM 922 C CA . LYS A 1 113 ? -1.194 -5.634 25.432 1.00 88.25 113 LYS A CA 1
ATOM 923 C C . LYS A 1 113 ? -1.780 -4.270 25.044 1.00 88.25 113 LYS A C 1
ATOM 925 O O . LYS A 1 113 ? -1.231 -3.597 24.178 1.00 88.25 113 LYS A O 1
ATOM 930 N N . GLY A 1 114 ? -2.896 -3.895 25.668 1.00 88.25 114 GLY A N 1
ATOM 931 C CA . GLY A 1 114 ? -3.595 -2.632 25.399 1.00 88.25 114 GLY A CA 1
ATOM 932 C C . GLY A 1 114 ? -4.578 -2.658 24.223 1.00 88.25 114 GLY A C 1
ATOM 933 O O . GLY A 1 114 ? -5.234 -1.654 23.979 1.00 88.25 114 GLY A O 1
ATOM 934 N N . CYS A 1 115 ? -4.736 -3.784 23.518 1.00 90.19 115 CYS A N 1
ATOM 935 C CA . CYS A 1 115 ? -5.726 -3.924 22.452 1.00 90.19 115 CYS A CA 1
ATOM 936 C C . CYS A 1 115 ? -6.738 -5.021 22.807 1.00 90.19 115 CYS A C 1
ATOM 938 O O . CYS A 1 115 ? -6.378 -6.186 22.959 1.00 90.19 115 CYS A O 1
ATOM 940 N N . SER A 1 116 ? -8.012 -4.651 22.939 1.00 89.25 116 SER A N 1
ATOM 941 C CA . SER A 1 116 ? -9.122 -5.567 23.248 1.00 89.25 116 SER A CA 1
ATOM 942 C C . SER A 1 116 ? -10.089 -5.761 22.076 1.00 89.25 116 SER A C 1
ATOM 944 O O . SER A 1 116 ? -11.118 -6.425 22.238 1.00 89.25 116 SER A O 1
ATOM 946 N N . SER A 1 117 ? -9.746 -5.214 20.905 1.00 92.12 117 SER A N 1
ATOM 947 C CA . SER A 1 117 ? -10.554 -5.285 19.692 1.00 92.12 117 SER A CA 1
ATOM 948 C C . SER A 1 117 ? -10.754 -6.725 19.220 1.00 92.12 117 SER A C 1
ATOM 950 O O . SER A 1 117 ? -9.935 -7.621 19.472 1.00 92.12 117 SER A O 1
ATOM 952 N N . LEU A 1 118 ? -11.877 -6.943 18.539 1.00 91.38 118 LEU A N 1
ATOM 953 C CA . LEU A 1 118 ? -12.220 -8.225 17.940 1.00 91.38 118 LEU A CA 1
ATOM 954 C C . LEU A 1 118 ? -11.346 -8.494 16.713 1.00 91.38 118 LEU A C 1
ATOM 956 O O . LEU A 1 118 ? -10.967 -7.583 15.976 1.00 91.38 118 LEU A O 1
ATOM 960 N N . LEU A 1 119 ? -11.026 -9.768 16.522 1.00 90.50 119 LEU A N 1
ATOM 961 C CA . LEU A 1 119 ? -10.374 -10.249 15.315 1.00 90.50 119 LEU A CA 1
ATOM 962 C C . LEU A 1 119 ? -11.430 -10.410 14.222 1.00 90.50 119 LEU A C 1
ATOM 964 O O . LEU A 1 119 ? -12.436 -11.090 14.427 1.00 90.50 119 LEU A O 1
ATOM 968 N N . MET A 1 120 ? -11.192 -9.777 13.080 1.00 88.06 120 MET A N 1
ATOM 969 C CA . MET A 1 120 ? -12.072 -9.786 11.919 1.00 88.06 120 MET A CA 1
ATOM 970 C C . MET A 1 120 ? -11.459 -10.588 10.774 1.00 88.06 120 MET A C 1
ATOM 972 O O . MET A 1 120 ? -10.243 -10.769 10.695 1.00 88.06 120 MET A O 1
ATOM 976 N N . GLN A 1 121 ? -12.320 -11.087 9.897 1.00 85.56 121 GLN A N 1
ATOM 977 C CA . GLN A 1 121 ? -11.920 -11.651 8.615 1.00 85.56 121 GLN A CA 1
ATOM 978 C C . GLN A 1 121 ? -11.798 -10.510 7.599 1.00 85.56 121 GLN A C 1
ATOM 980 O O . GLN A 1 121 ? -12.616 -9.589 7.619 1.00 85.56 121 GLN A O 1
ATOM 985 N N . ILE A 1 122 ? -10.764 -10.550 6.759 1.00 79.75 122 ILE A N 1
ATOM 986 C CA . ILE A 1 122 ? -10.662 -9.651 5.604 1.00 79.75 122 ILE A CA 1
ATOM 987 C C . ILE A 1 122 ? -11.738 -10.101 4.609 1.00 79.75 122 ILE A C 1
ATOM 989 O O . ILE A 1 122 ? -11.950 -11.297 4.440 1.00 79.75 122 ILE A O 1
ATOM 993 N N . VAL A 1 123 ? -12.474 -9.176 4.009 1.00 77.62 123 VAL A N 1
ATOM 994 C CA . VAL A 1 123 ? -13.457 -9.489 2.967 1.00 77.62 123 VAL A CA 1
ATOM 995 C C . VAL A 1 123 ? -13.102 -8.610 1.779 1.00 77.62 123 VAL A C 1
ATOM 997 O O . VAL A 1 123 ? -13.047 -7.394 1.939 1.00 77.62 123 VAL A O 1
ATOM 1000 N N . ASP A 1 124 ? -12.834 -9.215 0.621 1.00 67.31 124 ASP A N 1
ATOM 1001 C CA . ASP A 1 124 ? -12.409 -8.485 -0.588 1.00 67.31 124 ASP A CA 1
ATOM 1002 C C . ASP A 1 124 ? -13.522 -7.621 -1.184 1.00 67.31 124 ASP A C 1
ATOM 1004 O O . ASP A 1 124 ? -13.264 -6.599 -1.814 1.00 67.31 124 ASP A O 1
ATOM 1008 N N . ASN A 1 125 ? -14.774 -8.004 -0.937 1.00 55.88 125 ASN A N 1
ATOM 1009 C CA . ASN A 1 125 ? -15.943 -7.325 -1.473 1.00 55.88 125 ASN A CA 1
ATOM 1010 C C . ASN A 1 125 ? -16.527 -6.399 -0.408 1.00 55.88 125 ASN A C 1
ATOM 1012 O O . ASN A 1 125 ? -17.470 -6.754 0.301 1.00 55.88 125 ASN A O 1
ATOM 1016 N N . VAL A 1 126 ? -15.947 -5.210 -0.277 1.00 53.06 126 VAL A N 1
ATOM 1017 C CA . VAL A 1 126 ? -16.682 -4.079 0.287 1.00 53.06 126 VAL A CA 1
ATOM 1018 C C . VAL A 1 126 ? -17.309 -3.366 -0.900 1.00 53.06 126 VAL A C 1
ATOM 1020 O O . VAL A 1 126 ? -16.651 -2.562 -1.556 1.00 53.06 126 VAL A O 1
ATOM 1023 N N . ASP A 1 127 ? -18.565 -3.699 -1.205 1.00 45.62 127 ASP A N 1
ATOM 1024 C CA . ASP A 1 127 ? -19.376 -2.913 -2.133 1.00 45.62 127 ASP A CA 1
ATOM 1025 C C . ASP A 1 127 ? -19.578 -1.537 -1.497 1.00 45.62 127 ASP A C 1
ATOM 1027 O O . ASP A 1 127 ? -20.471 -1.313 -0.675 1.00 45.62 127 ASP A O 1
ATOM 1031 N N . PHE A 1 128 ? -18.679 -0.611 -1.821 1.00 45.47 128 PHE A N 1
ATOM 1032 C CA . PHE A 1 128 ? -18.889 0.789 -1.526 1.00 45.47 128 PHE A CA 1
ATOM 1033 C C . PHE A 1 128 ? -20.078 1.225 -2.366 1.00 45.47 128 PHE A C 1
ATOM 1035 O O . PHE A 1 128 ? -20.013 1.248 -3.593 1.00 45.47 128 PHE A O 1
ATOM 1042 N N . TYR A 1 129 ? -21.179 1.539 -1.691 1.00 51.84 129 TYR A N 1
ATOM 1043 C CA . TYR A 1 129 ? -22.300 2.215 -2.313 1.00 51.84 129 TYR A CA 1
ATOM 1044 C C . TYR A 1 129 ? -21.794 3.579 -2.790 1.00 51.84 129 TYR A C 1
ATOM 1046 O O . TYR A 1 129 ? -21.663 4.516 -2.002 1.00 51.84 129 TYR A O 1
ATOM 1054 N N . VAL A 1 130 ? -21.407 3.654 -4.062 1.00 48.78 130 VAL A N 1
ATOM 1055 C CA . VAL A 1 130 ? -21.081 4.912 -4.722 1.00 48.78 130 VAL A CA 1
ATOM 1056 C C . VAL A 1 130 ? -22.415 5.610 -4.934 1.00 48.78 130 VAL A C 1
ATOM 1058 O O . VAL A 1 130 ? -23.239 5.163 -5.729 1.00 48.78 130 VAL A O 1
ATOM 1061 N N . ASP A 1 131 ? -22.663 6.653 -4.149 1.00 43.91 131 ASP A N 1
ATOM 1062 C CA . ASP A 1 131 ? -23.822 7.517 -4.322 1.00 43.91 131 ASP A CA 1
ATOM 1063 C C . ASP A 1 131 ? -23.683 8.239 -5.669 1.00 43.91 131 ASP A C 1
ATOM 1065 O O . ASP A 1 131 ? -22.977 9.236 -5.793 1.00 43.91 131 ASP A O 1
ATOM 1069 N N . SER A 1 132 ? -24.323 7.682 -6.698 1.00 52.19 132 SER A N 1
ATOM 1070 C CA . SER A 1 132 ? -24.357 8.166 -8.088 1.00 52.19 132 SER A CA 1
ATOM 1071 C C . SER A 1 132 ? -25.014 9.547 -8.269 1.00 52.19 132 SER A C 1
ATOM 1073 O O . SER A 1 132 ? -25.324 9.935 -9.390 1.00 52.19 132 SER A O 1
ATOM 1075 N N . SER A 1 133 ? -25.261 10.300 -7.195 1.00 59.03 133 SER A N 1
ATOM 1076 C CA . SER A 1 133 ? -25.871 11.632 -7.254 1.00 59.03 133 SER A CA 1
ATOM 1077 C C . SER A 1 133 ? -24.877 12.782 -7.485 1.00 59.03 133 SER A C 1
ATOM 1079 O O . SER A 1 133 ? -25.287 13.940 -7.425 1.00 59.03 133 SER A O 1
ATOM 1081 N N . LEU A 1 134 ? -23.592 12.498 -7.755 1.00 48.00 134 LEU A N 1
ATOM 1082 C CA . LEU A 1 134 ? -22.526 13.514 -7.811 1.00 48.00 134 LEU A CA 1
ATOM 1083 C C . LEU A 1 134 ? -21.679 13.536 -9.105 1.00 48.00 134 LEU A C 1
ATOM 1085 O O . LEU A 1 134 ? -20.606 14.127 -9.088 1.00 48.00 134 LEU A O 1
ATOM 1089 N N . ASP A 1 135 ? -22.144 12.935 -10.208 1.00 44.44 135 ASP A N 1
ATOM 1090 C CA . ASP A 1 135 ? -21.425 12.887 -11.502 1.00 44.44 135 ASP A CA 1
ATOM 1091 C C . ASP A 1 135 ? -22.193 13.602 -12.636 1.00 44.44 135 ASP A C 1
ATOM 1093 O O . ASP A 1 135 ? -22.505 13.014 -13.671 1.00 44.44 135 ASP A O 1
ATOM 1097 N N . GLU A 1 136 ? -22.486 14.891 -12.465 1.00 50.94 136 GLU A N 1
ATOM 1098 C CA . GLU A 1 136 ? -22.756 15.775 -13.606 1.00 50.94 136 GLU A CA 1
ATOM 1099 C C . GLU A 1 136 ? -21.783 16.968 -13.561 1.00 50.94 136 GLU A C 1
ATOM 1101 O O . GLU A 1 136 ? -21.712 17.693 -12.570 1.00 50.94 136 GLU A O 1
ATOM 1106 N N . ASP A 1 137 ? -21.047 17.123 -14.669 1.00 49.59 137 ASP A N 1
ATOM 1107 C CA . ASP A 1 137 ? -20.251 18.281 -15.106 1.00 49.59 137 ASP A CA 1
ATOM 1108 C C . ASP A 1 137 ? -18.798 18.441 -14.606 1.00 49.59 137 ASP A C 1
ATOM 1110 O O . ASP A 1 137 ? -18.494 19.318 -13.801 1.00 49.59 137 ASP A O 1
ATOM 1114 N N . GLU A 1 138 ? -17.852 17.713 -15.218 1.00 44.91 138 GLU A N 1
ATOM 1115 C CA . GLU A 1 138 ? -16.521 18.277 -15.535 1.00 44.91 138 GLU A CA 1
ATOM 1116 C C . GLU A 1 138 ? -15.834 17.482 -16.666 1.00 44.91 138 GLU A C 1
ATOM 1118 O O . GLU A 1 138 ? -14.934 16.669 -16.463 1.00 44.91 138 GLU A O 1
ATOM 1123 N N . SER A 1 139 ? -16.279 17.703 -17.904 1.00 53.41 139 SER A N 1
ATOM 1124 C CA . SER A 1 139 ? -15.516 17.342 -19.100 1.00 53.41 139 SER A CA 1
ATOM 1125 C C . SER A 1 139 ? -15.193 18.615 -19.866 1.00 53.41 139 SER A C 1
ATOM 1127 O O . SER A 1 139 ? -16.119 19.198 -20.414 1.00 53.41 139 SER A O 1
ATOM 1129 N N . GLU A 1 140 ? -13.922 19.029 -19.901 1.00 49.31 140 GLU A N 1
ATOM 1130 C CA . GLU A 1 140 ? -13.275 19.634 -21.078 1.00 49.31 140 GLU A CA 1
ATOM 1131 C C . GLU A 1 140 ? -11.804 20.023 -20.806 1.00 49.31 140 GLU A C 1
ATOM 1133 O O . GLU A 1 140 ? -11.486 20.715 -19.843 1.00 49.31 140 GLU A O 1
ATOM 1138 N N . GLU A 1 141 ? -10.945 19.573 -21.733 1.00 46.91 141 GLU A N 1
ATOM 1139 C CA . GLU A 1 141 ? -9.635 20.131 -22.121 1.00 46.91 141 GLU A CA 1
ATOM 1140 C C . GLU A 1 141 ? -8.390 19.854 -21.246 1.00 46.91 141 GLU A C 1
ATOM 1142 O O . GLU A 1 141 ? -7.835 20.734 -20.592 1.00 46.91 141 GLU A O 1
ATOM 1147 N N . ASP A 1 142 ? -7.837 18.639 -21.379 1.00 40.94 142 ASP A N 1
ATOM 1148 C CA . ASP A 1 142 ? -6.401 18.387 -21.174 1.00 40.94 142 ASP A CA 1
ATOM 1149 C C . ASP A 1 142 ? -5.624 18.742 -22.463 1.00 40.94 142 ASP A C 1
ATOM 1151 O O . ASP A 1 142 ? -5.454 17.915 -23.364 1.00 40.94 142 ASP A O 1
ATOM 1155 N N . GLU A 1 143 ? -5.142 19.986 -22.568 1.00 51.94 143 GLU A N 1
ATOM 1156 C CA . GLU A 1 143 ? -4.083 20.342 -23.519 1.00 51.94 143 GLU A CA 1
ATOM 1157 C C . GLU A 1 143 ? -2.738 19.761 -23.044 1.00 51.94 143 GLU A C 1
ATOM 1159 O O . GLU A 1 143 ? -2.229 20.048 -21.959 1.00 51.94 143 GLU A O 1
ATOM 1164 N N . GLU A 1 144 ? -2.157 18.913 -23.888 1.00 50.12 144 GLU A N 1
ATOM 1165 C CA . GLU A 1 144 ? -0.901 18.196 -23.676 1.00 50.12 144 GLU A CA 1
ATOM 1166 C C . GLU A 1 144 ? 0.299 19.173 -23.751 1.00 50.12 144 GLU A C 1
ATOM 1168 O O . GLU A 1 144 ? 0.938 19.348 -24.791 1.00 50.12 144 GLU A O 1
ATOM 1173 N N . GLU A 1 145 ? 0.603 19.863 -22.646 1.00 48.09 145 GLU A N 1
ATOM 1174 C CA . GLU A 1 145 ? 1.714 20.821 -22.572 1.00 48.09 145 GLU A CA 1
ATOM 1175 C C . GLU A 1 145 ? 3.074 20.086 -22.519 1.00 48.09 145 GLU A C 1
ATOM 1177 O O . GLU A 1 145 ? 3.504 19.526 -21.506 1.00 48.09 145 GLU A O 1
ATOM 1182 N N . LYS A 1 146 ? 3.763 20.058 -23.664 1.00 41.19 146 LYS A N 1
ATOM 1183 C CA . LYS A 1 146 ? 5.107 19.493 -23.842 1.00 41.19 146 LYS A CA 1
ATOM 1184 C C . LYS A 1 146 ? 6.165 20.430 -23.245 1.00 41.19 146 LYS A C 1
ATOM 1186 O O . LYS A 1 146 ? 6.584 21.380 -23.901 1.00 41.19 146 LYS A O 1
ATOM 1191 N N . TYR A 1 147 ? 6.654 20.133 -22.044 1.00 50.19 147 TYR A N 1
ATOM 1192 C CA . TYR A 1 147 ? 7.797 20.851 -21.468 1.00 50.19 147 TYR A CA 1
ATOM 1193 C C . TYR A 1 147 ? 9.130 20.323 -22.020 1.00 50.19 147 TYR A C 1
ATOM 1195 O O . TYR A 1 147 ? 9.407 19.122 -21.986 1.00 50.19 147 TYR A O 1
ATOM 1203 N N . GLU A 1 148 ? 9.968 21.233 -22.521 1.00 51.09 148 GLU A N 1
ATOM 1204 C CA . GLU A 1 148 ? 11.379 20.974 -22.811 1.00 51.09 148 GLU A CA 1
ATOM 1205 C C . GLU A 1 148 ? 12.152 20.902 -21.487 1.00 51.09 148 GLU A C 1
ATOM 1207 O O . GLU A 1 148 ? 12.105 21.820 -20.668 1.00 51.09 148 GLU A O 1
ATOM 1212 N N . ILE A 1 149 ? 12.834 19.780 -21.256 1.00 47.25 149 ILE A N 1
ATOM 1213 C CA . ILE A 1 149 ? 13.728 19.595 -20.112 1.00 47.25 149 ILE A CA 1
ATOM 1214 C C . ILE A 1 149 ? 14.934 20.506 -20.350 1.00 47.25 149 ILE A C 1
ATOM 1216 O O . ILE A 1 149 ? 15.729 20.256 -21.252 1.00 47.25 149 ILE A O 1
ATOM 1220 N N . VAL A 1 150 ? 15.042 21.582 -19.573 1.00 50.94 150 VAL A N 1
ATOM 1221 C CA . VAL A 1 150 ? 16.265 22.384 -19.498 1.00 50.94 150 VAL A CA 1
ATOM 1222 C C . VAL A 1 150 ? 17.184 21.685 -18.504 1.00 50.94 150 VAL A C 1
ATOM 1224 O O . VAL A 1 150 ? 16.841 21.562 -17.327 1.00 50.94 150 VAL A O 1
ATOM 1227 N N . ASP A 1 151 ? 18.317 21.189 -18.997 1.00 42.25 151 ASP A N 1
ATOM 1228 C CA . ASP A 1 151 ? 19.388 20.597 -18.197 1.00 42.25 151 ASP A CA 1
ATOM 1229 C C . ASP A 1 151 ? 20.003 21.674 -17.294 1.00 42.25 151 ASP A C 1
ATOM 1231 O O . ASP A 1 151 ? 20.965 22.352 -17.651 1.00 42.25 151 ASP A O 1
ATOM 1235 N N . THR A 1 152 ? 19.413 21.882 -16.119 1.00 47.06 152 THR A N 1
ATOM 1236 C CA . THR A 1 152 ? 20.032 22.690 -15.071 1.00 47.06 152 THR A CA 1
ATOM 1237 C C . THR A 1 152 ? 21.032 21.802 -14.341 1.00 47.06 152 THR A C 1
ATOM 1239 O O . THR A 1 152 ? 20.652 20.956 -13.530 1.00 47.06 152 THR A O 1
ATOM 1242 N N . GLU A 1 153 ? 22.314 21.977 -14.651 1.00 45.41 153 GLU A N 1
ATOM 1243 C CA . GLU A 1 153 ? 23.424 21.409 -13.888 1.00 45.41 153 GLU A CA 1
ATOM 1244 C C . GLU A 1 153 ? 23.349 21.947 -12.450 1.00 45.41 153 GLU A C 1
ATOM 1246 O O . GLU A 1 153 ? 23.698 23.090 -12.163 1.00 45.41 153 GLU A O 1
ATOM 1251 N N . VAL A 1 154 ? 22.806 21.140 -11.536 1.00 40.97 154 VAL A N 1
ATOM 1252 C CA . VAL A 1 154 ? 22.902 21.387 -10.096 1.00 40.97 154 VAL A CA 1
ATOM 1253 C C . VAL A 1 154 ? 24.215 20.764 -9.644 1.00 40.97 154 VAL A C 1
ATOM 1255 O O . VAL A 1 154 ? 24.291 19.555 -9.424 1.00 40.97 154 VAL A O 1
ATOM 1258 N N . GLU A 1 155 ? 25.252 21.592 -9.539 1.00 49.59 155 GLU A N 1
ATOM 1259 C CA . GLU A 1 155 ? 26.490 21.248 -8.844 1.00 49.59 155 GLU A CA 1
ATOM 1260 C C . GLU A 1 155 ? 26.148 20.988 -7.370 1.00 49.59 155 GLU A C 1
ATOM 1262 O O . GLU A 1 155 ? 25.862 21.904 -6.600 1.00 49.59 155 GLU A O 1
ATOM 1267 N N . MET A 1 156 ? 26.089 19.713 -6.981 1.00 45.38 156 MET A N 1
ATOM 1268 C CA . MET A 1 156 ? 26.047 19.339 -5.573 1.00 45.38 156 MET A CA 1
ATOM 1269 C C . MET A 1 156 ? 27.482 19.333 -5.053 1.00 45.38 156 MET A C 1
ATOM 1271 O O . MET A 1 156 ? 28.308 18.561 -5.534 1.00 45.38 156 MET A O 1
ATOM 1275 N N . GLU A 1 157 ? 27.765 20.189 -4.074 1.00 51.25 157 GLU A N 1
ATOM 1276 C CA . GLU A 1 157 ? 29.015 20.185 -3.317 1.00 51.25 157 GLU A CA 1
ATOM 1277 C C . GLU A 1 157 ? 29.175 18.835 -2.593 1.00 51.25 157 GLU A C 1
ATOM 1279 O O . GLU A 1 157 ? 28.518 18.547 -1.589 1.00 51.25 157 GLU A O 1
ATOM 1284 N N . GLU A 1 158 ? 30.038 17.980 -3.140 1.00 49.88 158 GLU A N 1
ATOM 1285 C CA . GLU A 1 158 ? 30.506 16.748 -2.514 1.00 49.88 158 GLU A CA 1
ATOM 1286 C C . GLU A 1 158 ? 31.569 17.082 -1.465 1.00 49.88 158 GLU A C 1
ATOM 1288 O O . GLU A 1 158 ? 32.760 17.007 -1.740 1.00 49.88 158 GLU A O 1
ATOM 1293 N N . ASP A 1 159 ? 31.162 17.419 -0.243 1.00 48.28 159 ASP A N 1
ATOM 1294 C CA . ASP A 1 159 ? 32.091 17.403 0.884 1.00 48.28 159 ASP A CA 1
ATOM 1295 C C . ASP A 1 159 ? 31.405 16.951 2.178 1.00 48.28 159 ASP A C 1
ATOM 1297 O O . ASP A 1 159 ? 30.390 17.504 2.601 1.00 48.28 159 ASP A O 1
ATOM 1301 N N . LYS A 1 160 ? 32.047 15.974 2.839 1.00 45.41 160 LYS A N 1
ATOM 1302 C CA . LYS A 1 160 ? 31.751 15.366 4.160 1.00 45.41 160 LYS A CA 1
ATOM 1303 C C . LYS A 1 160 ? 30.906 14.087 4.195 1.00 45.41 160 LYS A C 1
ATOM 1305 O O . LYS A 1 160 ? 29.907 14.027 4.900 1.00 45.41 160 LYS A O 1
ATOM 1310 N N . VAL A 1 161 ? 31.414 12.995 3.619 1.00 40.50 161 VAL A N 1
ATOM 1311 C CA . VAL A 1 161 ? 31.268 11.658 4.240 1.00 40.50 161 VAL A CA 1
ATOM 1312 C C . VAL A 1 161 ? 32.567 10.870 4.036 1.00 40.50 161 VAL A C 1
ATOM 1314 O O . VAL A 1 161 ? 32.665 9.990 3.186 1.00 40.50 161 VAL A O 1
ATOM 1317 N N . ARG A 1 162 ? 33.622 11.230 4.775 1.00 45.75 162 ARG A N 1
ATOM 1318 C CA . ARG A 1 162 ? 34.892 10.491 4.762 1.00 45.75 162 ARG A CA 1
ATOM 1319 C C . ARG A 1 162 ? 35.525 10.460 6.143 1.00 45.75 162 ARG A C 1
ATOM 1321 O O . ARG A 1 162 ? 36.523 11.117 6.376 1.00 45.75 162 ARG A O 1
ATOM 1328 N N . GLU A 1 163 ? 34.939 9.674 7.029 1.00 45.25 163 GLU A N 1
ATOM 1329 C CA . GLU A 1 163 ? 35.587 9.105 8.215 1.00 45.25 163 GLU A CA 1
ATOM 1330 C C . GLU A 1 163 ? 34.528 8.223 8.865 1.00 45.25 163 GLU A C 1
ATOM 1332 O O . GLU A 1 163 ? 33.554 8.777 9.336 1.00 45.25 163 GLU A O 1
ATOM 1337 N N . TYR A 1 164 ? 34.625 6.891 8.762 1.00 41.97 164 TYR A N 1
ATOM 1338 C CA . TYR A 1 164 ? 34.175 5.930 9.793 1.00 41.97 164 TYR A CA 1
ATOM 1339 C C . TYR A 1 164 ? 34.380 4.449 9.404 1.00 41.97 164 TYR A C 1
ATOM 1341 O O . TYR A 1 164 ? 34.337 3.604 10.288 1.00 41.97 164 TYR A O 1
ATOM 1349 N N . ASP A 1 165 ? 34.746 4.110 8.161 1.00 37.56 165 ASP A N 1
ATOM 1350 C CA . ASP A 1 165 ? 34.930 2.698 7.759 1.00 37.56 165 ASP A CA 1
ATOM 1351 C C . ASP A 1 165 ? 36.399 2.309 7.509 1.00 37.56 165 ASP A C 1
ATOM 1353 O O . ASP A 1 165 ? 36.782 1.947 6.395 1.00 37.56 165 ASP A O 1
ATOM 1357 N N . LYS A 1 166 ? 37.257 2.388 8.539 1.00 40.03 166 LYS A N 1
ATOM 1358 C CA . LYS A 1 166 ? 38.677 1.979 8.430 1.00 40.03 166 LYS A CA 1
ATOM 1359 C C . LYS A 1 166 ? 39.141 0.873 9.390 1.00 40.03 166 LYS A C 1
ATOM 1361 O O . LYS A 1 166 ? 40.329 0.582 9.407 1.00 40.03 166 LYS A O 1
ATOM 1366 N N . GLU A 1 167 ? 38.245 0.197 10.113 1.00 43.03 167 GLU A N 1
ATOM 1367 C CA . GLU A 1 167 ? 38.642 -0.799 11.135 1.00 43.03 167 GLU A CA 1
ATOM 1368 C C . GLU A 1 167 ? 38.136 -2.241 10.919 1.00 43.03 167 GLU A C 1
ATOM 1370 O O . GLU A 1 167 ? 38.081 -3.024 11.860 1.00 43.03 167 GLU A O 1
ATOM 1375 N N . SER A 1 168 ? 37.794 -2.664 9.697 1.00 39.97 168 SER A N 1
ATOM 1376 C CA . SER A 1 168 ? 37.296 -4.043 9.475 1.00 39.97 168 SER A CA 1
ATOM 1377 C C . SER A 1 168 ? 38.017 -4.861 8.396 1.00 39.97 168 SER A C 1
ATOM 1379 O O . SER A 1 168 ? 37.513 -5.896 7.961 1.00 39.97 168 SER A O 1
ATOM 1381 N N . LEU A 1 169 ? 39.236 -4.475 8.007 1.00 40.59 169 LEU A N 1
ATOM 1382 C CA . LEU A 1 169 ? 40.053 -5.229 7.045 1.00 40.59 169 LEU A CA 1
ATOM 1383 C C . LEU A 1 169 ? 41.427 -5.620 7.604 1.00 40.59 169 LEU A C 1
ATOM 1385 O O . LEU A 1 169 ? 42.454 -5.334 7.003 1.00 40.59 169 LEU A O 1
ATOM 1389 N N . GLU A 1 170 ? 41.446 -6.357 8.711 1.00 40.19 170 GLU A N 1
ATOM 1390 C CA . GLU A 1 170 ? 42.595 -7.190 9.076 1.00 40.19 170 GLU A CA 1
ATOM 1391 C C . GLU A 1 170 ? 42.111 -8.612 9.358 1.00 40.19 170 GLU A C 1
ATOM 1393 O O . GLU A 1 170 ? 41.501 -8.903 10.383 1.00 40.19 170 GLU A O 1
ATOM 1398 N N . GLY A 1 171 ? 42.344 -9.510 8.400 1.00 42.50 171 GLY A N 1
ATOM 1399 C CA . GLY A 1 171 ? 42.088 -10.937 8.583 1.00 42.50 171 GLY A CA 1
ATOM 1400 C C . GLY A 1 171 ? 41.507 -11.625 7.359 1.00 42.50 171 GLY A C 1
ATOM 1401 O O . GLY A 1 171 ? 40.363 -12.069 7.403 1.00 42.50 171 GLY A O 1
ATOM 1402 N N . LYS A 1 172 ? 42.287 -11.730 6.272 1.00 39.59 172 LYS A N 1
ATOM 1403 C CA . LYS A 1 172 ? 42.131 -12.757 5.216 1.00 39.59 172 LYS A CA 1
ATOM 1404 C C . LYS A 1 172 ? 43.321 -12.753 4.247 1.00 39.59 172 LYS A C 1
ATOM 1406 O O . LYS A 1 172 ? 43.175 -12.634 3.037 1.00 39.59 172 LYS A O 1
ATOM 1411 N N . GLU A 1 173 ? 44.518 -12.947 4.785 1.00 43.19 173 GLU A N 1
ATOM 1412 C CA . GLU A 1 173 ? 45.661 -13.403 3.994 1.00 43.19 173 GLU A CA 1
ATOM 1413 C C . GLU A 1 173 ? 45.948 -14.856 4.360 1.00 43.19 173 GLU A C 1
ATOM 1415 O O . GLU A 1 173 ? 46.481 -15.125 5.432 1.00 43.19 173 GLU A O 1
ATOM 1420 N N . LYS A 1 174 ? 45.509 -15.783 3.494 1.00 44.25 174 LYS A N 1
ATOM 1421 C CA . LYS A 1 174 ? 46.061 -17.134 3.248 1.00 44.25 174 LYS A CA 1
ATOM 1422 C C . LYS A 1 174 ? 45.073 -17.939 2.398 1.00 44.25 174 LYS A C 1
ATOM 1424 O O . LYS A 1 174 ? 44.366 -18.788 2.918 1.00 44.25 174 LYS A O 1
ATOM 1429 N N . GLU A 1 175 ? 45.022 -17.671 1.091 1.00 45.41 175 GLU A N 1
ATOM 1430 C CA . GLU A 1 175 ? 44.550 -18.656 0.093 1.00 45.41 175 GLU A CA 1
ATOM 1431 C C . GLU A 1 175 ? 44.917 -18.268 -1.359 1.00 45.41 175 GLU A C 1
ATOM 1433 O O . GLU A 1 175 ? 44.142 -18.413 -2.299 1.00 45.41 175 GLU A O 1
ATOM 1438 N N . ASN A 1 176 ? 46.141 -17.779 -1.588 1.00 39.25 176 ASN A N 1
ATOM 1439 C CA . ASN A 1 176 ? 46.662 -17.580 -2.944 1.00 39.25 176 ASN A CA 1
ATOM 1440 C C . ASN A 1 176 ? 47.551 -18.762 -3.341 1.00 39.25 176 ASN A C 1
ATOM 1442 O O . ASN A 1 176 ? 48.756 -18.748 -3.117 1.00 39.25 176 ASN A O 1
ATOM 1446 N N . GLY A 1 177 ? 46.939 -19.796 -3.925 1.00 42.91 177 GLY A N 1
ATOM 1447 C CA . GLY A 1 177 ? 47.680 -20.953 -4.447 1.00 42.91 177 GLY A CA 1
ATOM 1448 C C . GLY A 1 177 ? 47.032 -21.747 -5.589 1.00 42.91 177 GLY A C 1
ATOM 1449 O O . GLY A 1 177 ? 47.632 -22.712 -6.047 1.00 42.91 177 GLY A O 1
ATOM 1450 N N . LYS A 1 178 ? 45.829 -21.393 -6.079 1.00 44.66 178 LYS A N 1
ATOM 1451 C CA . LYS A 1 178 ? 45.119 -22.194 -7.112 1.00 44.66 178 LYS A CA 1
ATOM 1452 C C . LYS A 1 178 ? 44.366 -21.404 -8.200 1.00 44.66 178 LYS A C 1
ATOM 1454 O O . LYS A 1 178 ? 43.527 -21.970 -8.897 1.00 44.66 178 LYS A O 1
ATOM 1459 N N . MET A 1 179 ? 44.645 -20.112 -8.399 1.00 48.22 179 MET A N 1
ATOM 1460 C CA . MET A 1 179 ? 43.784 -19.238 -9.223 1.00 48.22 179 MET A CA 1
ATOM 1461 C C . MET A 1 179 ? 44.338 -18.820 -10.602 1.00 48.22 179 MET A C 1
ATOM 1463 O O . MET A 1 179 ? 43.854 -17.850 -11.185 1.00 48.22 179 MET A O 1
ATOM 1467 N N . GLU A 1 180 ? 45.308 -19.542 -11.174 1.00 50.00 180 GLU A N 1
ATOM 1468 C CA . GLU A 1 180 ? 45.858 -19.196 -12.502 1.00 50.00 180 GLU A CA 1
ATOM 1469 C C . GLU A 1 180 ? 45.234 -19.963 -13.681 1.00 50.00 180 GLU A C 1
ATOM 1471 O O . GLU A 1 180 ? 45.246 -19.467 -14.809 1.00 50.00 180 GLU A O 1
ATOM 1476 N N . GLY A 1 181 ? 44.573 -21.102 -13.442 1.00 49.94 181 GLY A N 1
ATOM 1477 C CA . GLY A 1 181 ? 43.903 -21.859 -14.511 1.00 49.94 181 GLY A CA 1
ATOM 1478 C C . GLY A 1 181 ? 42.634 -21.188 -15.062 1.00 49.94 181 GLY A C 1
ATOM 1479 O O . GLY A 1 181 ? 42.367 -21.231 -16.259 1.00 49.94 181 GLY A O 1
ATOM 1480 N N . THR A 1 182 ? 41.870 -20.472 -14.230 1.00 55.44 182 THR A N 1
ATOM 1481 C CA . THR A 1 182 ? 40.511 -20.014 -14.605 1.00 55.44 182 THR A CA 1
ATOM 1482 C C . THR A 1 182 ? 40.471 -18.743 -15.461 1.00 55.44 182 THR A C 1
ATOM 1484 O O . THR A 1 182 ? 39.423 -18.398 -16.018 1.00 55.44 182 THR A O 1
ATOM 1487 N N . LYS A 1 183 ? 41.590 -18.019 -15.603 1.00 63.72 183 LYS A N 1
ATOM 1488 C CA . LYS A 1 183 ? 41.635 -16.770 -16.386 1.00 63.72 183 LYS A CA 1
ATOM 1489 C C . LYS A 1 183 ? 41.641 -17.028 -17.898 1.00 63.72 183 LYS A C 1
ATOM 1491 O O . LYS A 1 183 ? 40.978 -16.288 -18.630 1.00 63.72 183 LYS A O 1
ATOM 1496 N N . LYS A 1 184 ? 42.320 -18.085 -18.366 1.00 68.19 184 LYS A N 1
ATOM 1497 C CA . LYS A 1 184 ? 42.381 -18.435 -19.800 1.00 68.19 184 LYS A CA 1
ATOM 1498 C C . LYS A 1 184 ? 41.024 -18.924 -20.318 1.00 68.19 184 LYS A C 1
ATOM 1500 O O . LYS A 1 184 ? 40.547 -18.407 -21.331 1.00 68.19 184 LYS A O 1
ATOM 1505 N N . ASP A 1 185 ? 40.340 -19.776 -19.557 1.00 70.19 185 ASP A N 1
ATOM 1506 C CA . ASP A 1 185 ? 39.020 -20.309 -19.928 1.00 70.19 185 ASP A CA 1
ATOM 1507 C C . ASP A 1 185 ? 37.953 -19.209 -20.015 1.00 70.19 185 ASP A C 1
ATOM 1509 O O . ASP A 1 185 ? 37.203 -19.114 -20.994 1.00 70.19 185 ASP A O 1
ATOM 1513 N N . LYS A 1 186 ? 37.946 -18.278 -19.049 1.00 77.94 186 LYS A N 1
ATOM 1514 C CA . LYS A 1 186 ? 37.044 -17.112 -19.065 1.00 77.94 186 LYS A CA 1
ATOM 1515 C C . LYS A 1 186 ? 37.291 -16.202 -20.274 1.00 77.94 186 LYS A C 1
ATOM 1517 O O . LYS A 1 186 ? 36.350 -15.600 -20.805 1.00 77.94 186 LYS A O 1
ATOM 1522 N N . GLN A 1 187 ? 38.539 -16.073 -20.728 1.00 82.06 187 GLN A N 1
ATOM 1523 C CA . GLN A 1 187 ? 38.876 -15.245 -21.887 1.00 82.06 187 GLN A CA 1
ATOM 1524 C C . GLN A 1 187 ? 38.452 -15.912 -23.204 1.00 82.06 187 GLN A C 1
ATOM 1526 O O . GLN A 1 187 ? 37.961 -15.229 -24.112 1.00 82.06 187 GLN A O 1
ATOM 1531 N N . GLU A 1 188 ? 38.568 -17.237 -23.305 1.00 86.31 188 GLU A N 1
ATOM 1532 C CA . GLU A 1 188 ? 38.096 -17.992 -24.465 1.00 86.31 188 GLU A CA 1
ATOM 1533 C C . GLU A 1 188 ? 36.562 -17.981 -24.571 1.00 86.31 188 GLU A C 1
ATOM 1535 O O . GLU A 1 188 ? 36.006 -17.726 -25.647 1.00 86.31 188 GLU A O 1
ATOM 1540 N N . GLU A 1 189 ? 35.854 -18.127 -23.450 1.00 87.19 189 GLU A N 1
ATOM 1541 C CA . GLU A 1 189 ? 34.392 -18.067 -23.418 1.00 87.19 189 GLU A CA 1
ATOM 1542 C C . GLU A 1 189 ? 33.862 -16.686 -23.856 1.00 87.19 189 GLU A C 1
ATOM 1544 O O . GLU A 1 189 ? 32.922 -16.586 -24.658 1.00 87.19 189 GLU A O 1
ATOM 1549 N N . LYS A 1 190 ? 34.518 -15.595 -23.425 1.00 87.88 190 LYS A N 1
ATOM 1550 C CA . LYS A 1 190 ? 34.211 -14.228 -23.888 1.00 87.88 190 LYS A CA 1
ATOM 1551 C C . LYS A 1 190 ? 34.399 -14.083 -25.406 1.00 87.88 190 LYS A C 1
ATOM 1553 O O . LYS A 1 190 ? 33.552 -13.475 -26.071 1.00 87.88 190 LYS A O 1
ATOM 1558 N N . LYS A 1 191 ? 35.455 -14.673 -25.987 1.00 90.75 191 LYS A N 1
ATOM 1559 C CA . LYS A 1 191 ? 35.683 -14.679 -27.448 1.00 90.75 191 LYS A CA 1
ATOM 1560 C C . LYS A 1 191 ? 34.589 -15.462 -28.189 1.00 90.75 191 LYS A C 1
ATOM 1562 O O . LYS A 1 191 ? 34.089 -14.986 -29.215 1.00 90.75 191 LYS A O 1
ATOM 1567 N N . ARG A 1 192 ? 34.152 -16.613 -27.660 1.00 87.81 192 ARG A N 1
ATOM 1568 C CA . ARG A 1 192 ? 33.051 -17.418 -28.230 1.00 87.81 192 ARG A CA 1
ATOM 1569 C C . ARG A 1 192 ? 31.716 -16.660 -28.210 1.00 87.81 192 ARG A C 1
ATOM 1571 O O . ARG A 1 192 ? 31.022 -16.624 -29.231 1.00 87.81 192 ARG A O 1
ATOM 1578 N N . LYS A 1 193 ? 31.387 -15.974 -27.106 1.00 91.25 193 LYS A N 1
ATOM 1579 C CA . LYS A 1 193 ? 30.174 -15.136 -26.990 1.00 91.25 193 LYS A CA 1
ATOM 1580 C C . LYS A 1 193 ? 30.173 -13.977 -27.995 1.00 91.25 193 LYS A C 1
ATOM 1582 O O . LYS A 1 193 ? 29.189 -13.807 -28.718 1.00 91.25 193 LYS A O 1
ATOM 1587 N N . LYS A 1 194 ? 31.293 -13.254 -28.145 1.00 91.62 194 LYS A N 1
ATOM 1588 C CA . LYS A 1 194 ? 31.427 -12.184 -29.159 1.00 91.62 194 LYS A CA 1
ATOM 1589 C C . LYS A 1 194 ? 31.218 -12.703 -30.592 1.00 91.62 194 LYS A C 1
ATOM 1591 O O . LYS A 1 194 ? 30.495 -12.074 -31.367 1.00 91.62 194 LYS A O 1
ATOM 1596 N N . LYS A 1 195 ? 31.769 -13.877 -30.942 1.00 92.62 195 LYS A N 1
ATOM 1597 C CA . LYS A 1 195 ? 31.553 -14.507 -32.263 1.00 92.62 195 LYS A CA 1
ATOM 1598 C C . LYS A 1 195 ? 30.080 -14.874 -32.512 1.00 92.62 195 LYS A C 1
ATOM 1600 O O . LYS A 1 195 ? 29.587 -14.642 -33.617 1.00 92.62 195 LYS A O 1
ATOM 1605 N N . ARG A 1 196 ? 29.356 -15.395 -31.508 1.00 89.81 196 ARG A N 1
ATOM 1606 C CA . ARG A 1 196 ? 27.912 -15.709 -31.630 1.00 89.81 196 ARG A CA 1
ATOM 1607 C C . ARG A 1 196 ? 27.072 -14.459 -31.891 1.00 89.81 196 ARG A C 1
ATOM 1609 O O . ARG A 1 196 ? 26.253 -14.471 -32.808 1.00 89.81 196 ARG A O 1
ATOM 1616 N N . ILE A 1 197 ? 27.320 -13.374 -31.154 1.00 89.50 197 ILE A N 1
ATOM 1617 C CA . ILE A 1 197 ? 26.595 -12.103 -31.328 1.00 89.50 197 ILE A CA 1
ATOM 1618 C C . ILE A 1 197 ? 26.826 -11.532 -32.733 1.00 89.50 197 ILE A C 1
ATOM 1620 O O . ILE A 1 197 ? 25.870 -11.122 -33.394 1.00 89.50 197 ILE A O 1
ATOM 1624 N N . LYS A 1 198 ? 28.071 -11.560 -33.233 1.00 93.50 198 LYS A N 1
ATOM 1625 C CA . LYS A 1 198 ? 28.395 -11.093 -34.591 1.00 93.50 198 LYS A CA 1
ATOM 1626 C C . LYS A 1 198 ? 27.640 -11.891 -35.664 1.00 93.50 198 LYS A C 1
ATOM 1628 O O . LYS A 1 198 ? 26.989 -11.290 -36.518 1.00 93.50 198 LYS A O 1
ATOM 1633 N N . ARG A 1 199 ? 27.634 -13.229 -35.567 1.00 90.88 199 ARG A N 1
ATOM 1634 C CA . ARG A 1 199 ? 26.874 -14.105 -36.484 1.00 90.88 199 ARG A CA 1
ATOM 1635 C C . ARG A 1 199 ? 25.370 -13.823 -36.444 1.00 90.88 199 ARG A C 1
ATOM 1637 O O . ARG A 1 199 ? 24.731 -13.768 -37.493 1.00 90.88 199 ARG A O 1
ATOM 1644 N N . TRP A 1 200 ? 24.802 -13.615 -35.256 1.00 91.69 200 TRP A N 1
ATOM 1645 C CA . TRP A 1 200 ? 23.376 -13.318 -35.104 1.00 91.69 200 TRP A CA 1
ATOM 1646 C C . TRP A 1 200 ? 22.993 -11.973 -35.746 1.00 91.69 200 TRP A C 1
ATOM 1648 O O . TRP A 1 200 ? 22.024 -11.909 -36.508 1.00 91.69 200 TRP A O 1
ATOM 1658 N N . LYS A 1 201 ? 23.803 -10.922 -35.540 1.00 91.50 201 LYS A N 1
ATOM 1659 C CA . LYS A 1 201 ? 23.605 -9.608 -36.180 1.00 91.50 201 LYS A CA 1
ATOM 1660 C C . LYS A 1 201 ? 23.681 -9.692 -37.711 1.00 91.50 201 LYS A C 1
ATOM 1662 O O . LYS A 1 201 ? 22.815 -9.142 -38.394 1.00 91.50 201 LYS A O 1
ATOM 1667 N N . GLU A 1 202 ? 24.647 -10.429 -38.262 1.00 92.56 202 GLU A N 1
ATOM 1668 C CA . GLU A 1 202 ? 24.767 -10.635 -39.715 1.00 92.56 202 GLU A CA 1
ATOM 1669 C C . GLU A 1 202 ? 23.555 -11.368 -40.308 1.00 92.56 202 GLU A C 1
ATOM 1671 O O . GLU A 1 202 ? 23.026 -10.963 -41.349 1.00 92.56 202 GLU A O 1
ATOM 1676 N N . GLN A 1 203 ? 23.058 -12.414 -39.639 1.00 90.56 203 GLN A N 1
ATOM 1677 C CA . GLN A 1 203 ? 21.854 -13.123 -40.080 1.00 90.56 203 GLN A CA 1
ATOM 1678 C C . GLN A 1 203 ? 20.609 -12.225 -40.030 1.00 90.56 203 GLN A C 1
ATOM 1680 O O . GLN A 1 203 ? 19.816 -12.215 -40.979 1.00 90.56 203 GLN A O 1
ATOM 1685 N N . GLY A 1 204 ? 20.450 -11.433 -38.966 1.00 91.12 204 GLY A N 1
ATOM 1686 C CA . GLY A 1 204 ? 19.366 -10.457 -38.838 1.00 91.12 204 GLY A CA 1
ATOM 1687 C C . GLY A 1 204 ? 19.388 -9.415 -39.960 1.00 91.12 204 GLY A C 1
ATOM 1688 O O . GLY A 1 204 ? 18.364 -9.157 -40.603 1.00 91.12 204 GLY A O 1
ATOM 1689 N N . TRP A 1 205 ? 20.568 -8.877 -40.274 1.00 90.12 205 TRP A N 1
ATOM 1690 C CA . TRP A 1 205 ? 20.748 -7.915 -41.362 1.00 90.12 205 TRP A CA 1
ATOM 1691 C C . TRP A 1 205 ? 20.428 -8.515 -42.740 1.00 90.12 205 TRP A C 1
ATOM 1693 O O . TRP A 1 205 ? 19.700 -7.901 -43.530 1.00 90.12 205 TRP A O 1
ATOM 1703 N N . ARG A 1 206 ? 20.859 -9.757 -43.012 1.00 89.94 206 ARG A N 1
ATOM 1704 C CA . ARG A 1 206 ? 20.503 -10.492 -44.243 1.00 89.94 206 ARG A CA 1
ATOM 1705 C C . ARG A 1 206 ? 18.987 -10.693 -44.372 1.00 89.94 206 ARG A C 1
ATOM 1707 O O . ARG A 1 206 ? 18.430 -10.466 -45.450 1.00 89.94 206 ARG A O 1
ATOM 1714 N N . LYS A 1 207 ? 18.293 -11.052 -43.282 1.00 93.50 207 LYS A N 1
ATOM 1715 C CA . LYS A 1 207 ? 16.821 -11.188 -43.261 1.00 93.50 207 LYS A CA 1
ATOM 1716 C C . LYS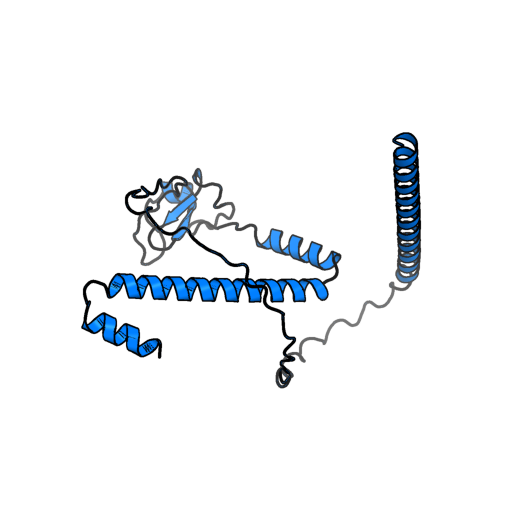 A 1 207 ? 16.121 -9.852 -43.550 1.00 93.50 207 LYS A C 1
ATOM 1718 O O . LYS A 1 207 ? 15.200 -9.819 -44.370 1.00 93.50 207 LYS A O 1
ATOM 1723 N N . ARG A 1 208 ? 16.584 -8.742 -42.957 1.00 92.25 208 ARG A N 1
ATOM 1724 C CA . ARG A 1 208 ? 16.050 -7.388 -43.221 1.00 92.25 208 ARG A CA 1
ATOM 1725 C C . ARG A 1 208 ? 16.239 -6.971 -44.684 1.00 92.25 208 ARG A C 1
ATOM 1727 O O . ARG A 1 208 ? 15.278 -6.523 -45.311 1.00 92.25 208 ARG A O 1
ATOM 1734 N N . LYS A 1 209 ? 17.422 -7.202 -45.272 1.00 93.75 209 LYS A N 1
ATOM 1735 C CA . LYS A 1 209 ? 17.678 -6.947 -46.705 1.00 93.75 209 LYS A CA 1
ATOM 1736 C C . LYS A 1 209 ? 16.747 -7.754 -47.616 1.00 93.75 209 LYS A C 1
ATOM 1738 O O . LYS A 1 209 ? 16.150 -7.182 -48.529 1.00 93.75 209 LYS A O 1
ATOM 1743 N N . ARG A 1 210 ? 16.552 -9.051 -47.340 1.00 91.81 210 ARG A N 1
ATOM 1744 C CA . ARG A 1 210 ? 15.610 -9.905 -48.094 1.00 91.81 210 ARG A CA 1
ATOM 1745 C C . ARG A 1 210 ? 14.167 -9.393 -47.998 1.00 91.81 210 ARG A C 1
ATOM 1747 O O . ARG A 1 210 ? 13.502 -9.290 -49.028 1.00 91.81 210 ARG A O 1
ATOM 1754 N N . LYS A 1 211 ? 13.695 -8.999 -46.805 1.00 92.06 211 LYS A N 1
ATOM 1755 C CA . LYS A 1 211 ? 12.360 -8.389 -46.626 1.00 92.06 211 LYS A CA 1
ATOM 1756 C C . LYS A 1 211 ? 12.217 -7.075 -47.410 1.00 92.06 211 LYS A C 1
ATOM 1758 O O . LYS A 1 211 ? 11.205 -6.886 -48.084 1.00 92.06 211 LYS A O 1
ATOM 1763 N N . LYS A 1 212 ? 13.231 -6.198 -47.394 1.00 93.06 212 LYS A N 1
ATOM 1764 C CA . LYS A 1 212 ? 13.225 -4.930 -48.153 1.00 93.06 212 LYS A CA 1
ATOM 1765 C C . LYS A 1 212 ? 13.185 -5.176 -49.670 1.00 93.06 212 LYS A C 1
ATOM 1767 O O . LYS A 1 212 ? 12.412 -4.517 -50.360 1.00 93.06 212 LYS A O 1
ATOM 1772 N N . LYS A 1 213 ? 13.933 -6.166 -50.181 1.00 93.62 213 LYS A N 1
ATOM 1773 C CA . LYS A 1 213 ? 13.898 -6.570 -51.602 1.00 93.62 213 LYS A CA 1
ATOM 1774 C C . LYS A 1 213 ? 12.524 -7.129 -52.003 1.00 93.62 213 LYS A C 1
ATOM 1776 O O . LYS A 1 213 ? 11.967 -6.671 -52.995 1.00 93.62 213 LYS A O 1
ATOM 1781 N N . LYS A 1 214 ? 11.924 -8.012 -51.188 1.00 93.19 214 LYS A N 1
ATOM 1782 C CA . LYS A 1 214 ? 10.554 -8.525 -51.409 1.00 93.19 214 LYS A CA 1
ATOM 1783 C C . LYS A 1 214 ? 9.507 -7.401 -51.432 1.00 93.19 214 LYS A C 1
ATOM 1785 O O . LYS A 1 214 ? 8.652 -7.392 -52.311 1.00 93.19 214 LYS A O 1
ATOM 1790 N N . ARG A 1 215 ? 9.595 -6.423 -50.517 1.00 91.31 215 ARG A N 1
ATOM 1791 C CA . ARG A 1 215 ? 8.707 -5.241 -50.504 1.00 91.31 215 ARG A CA 1
ATOM 1792 C C . ARG A 1 215 ? 8.853 -4.388 -51.772 1.00 91.31 215 ARG A C 1
ATOM 1794 O O . ARG A 1 215 ? 7.841 -3.982 -52.328 1.00 91.31 215 ARG A O 1
ATOM 1801 N N . LYS A 1 216 ? 10.082 -4.151 -52.254 1.00 92.06 216 LYS A N 1
ATOM 1802 C CA . LYS A 1 216 ? 10.322 -3.420 -53.515 1.00 92.06 216 LYS A CA 1
ATOM 1803 C C . LYS A 1 216 ? 9.755 -4.158 -54.734 1.00 92.06 216 LYS A C 1
ATOM 1805 O O . LYS A 1 216 ? 9.163 -3.520 -55.593 1.00 92.06 216 LYS A O 1
ATOM 1810 N N . MET A 1 217 ? 9.891 -5.484 -54.786 1.00 90.12 217 MET A N 1
ATOM 1811 C CA . MET A 1 217 ? 9.376 -6.298 -55.894 1.00 90.12 217 MET A CA 1
ATOM 1812 C C . MET A 1 217 ? 7.840 -6.308 -55.931 1.00 90.12 217 MET A C 1
ATOM 1814 O O . MET A 1 217 ? 7.261 -6.063 -56.981 1.00 90.12 217 MET A O 1
ATOM 1818 N N . LYS A 1 218 ? 7.175 -6.452 -54.772 1.00 91.06 218 LYS A N 1
ATOM 1819 C CA . LYS A 1 218 ? 5.705 -6.349 -54.675 1.00 91.06 218 LYS A CA 1
ATOM 1820 C C . LYS A 1 218 ? 5.160 -4.985 -55.121 1.00 91.06 218 LYS A C 1
A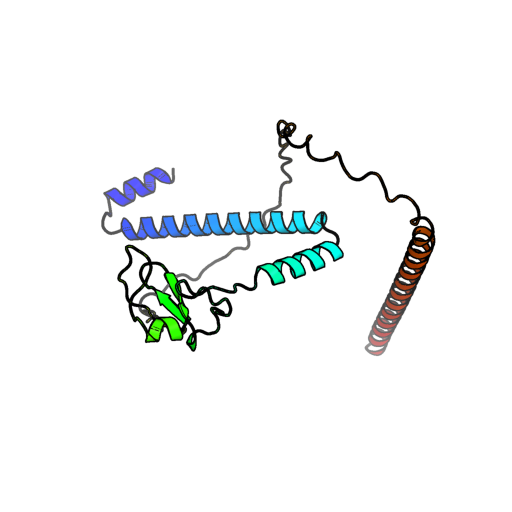TOM 1822 O O . LYS A 1 218 ? 4.071 -4.934 -55.673 1.00 91.06 218 LYS A O 1
ATOM 1827 N N . LYS A 1 219 ? 5.901 -3.890 -54.898 1.00 90.69 219 LYS A N 1
ATOM 1828 C CA . LYS A 1 219 ? 5.508 -2.549 -55.371 1.00 90.69 219 LYS A CA 1
ATOM 1829 C C . LYS A 1 219 ? 5.612 -2.387 -56.893 1.00 90.69 219 LYS A C 1
ATOM 1831 O O . LYS A 1 219 ? 4.888 -1.566 -57.432 1.00 90.69 219 LYS A O 1
ATOM 1836 N N . ARG A 1 220 ? 6.493 -3.138 -57.567 1.00 86.81 220 ARG A N 1
ATOM 1837 C CA . ARG A 1 220 ? 6.638 -3.095 -59.034 1.00 86.81 220 ARG A CA 1
ATOM 1838 C C . ARG A 1 220 ? 5.548 -3.869 -59.777 1.00 86.81 220 ARG A C 1
ATOM 1840 O O . ARG A 1 220 ? 5.233 -3.480 -60.878 1.00 86.81 220 ARG A O 1
ATOM 1847 N N . ILE A 1 221 ? 4.995 -4.924 -59.176 1.00 86.44 221 ILE A N 1
ATOM 1848 C CA . ILE A 1 221 ? 3.933 -5.752 -59.786 1.00 86.44 221 ILE A CA 1
ATOM 1849 C C . ILE A 1 221 ? 2.548 -5.079 -59.686 1.00 86.44 221 ILE A C 1
ATOM 1851 O O . ILE A 1 221 ? 1.632 -5.443 -60.404 1.00 86.44 221 ILE A O 1
ATOM 1855 N N . LYS A 1 222 ? 2.376 -4.113 -58.772 1.00 79.06 222 LYS A N 1
ATOM 1856 C CA . LYS A 1 222 ? 1.115 -3.373 -58.565 1.00 79.06 222 LYS A CA 1
ATOM 1857 C C . LYS A 1 222 ? 0.985 -2.093 -59.411 1.00 79.06 222 LYS A C 1
ATOM 1859 O O . LYS A 1 222 ? 0.037 -1.347 -59.198 1.00 79.06 222 LYS A O 1
ATOM 1864 N N . ARG A 1 223 ? 1.959 -1.799 -60.271 1.00 66.12 223 ARG A N 1
ATOM 1865 C CA . ARG A 1 223 ? 1.904 -0.727 -61.272 1.00 66.12 223 ARG A CA 1
ATOM 1866 C C . ARG A 1 223 ? 1.836 -1.381 -62.635 1.00 66.12 223 ARG A C 1
ATOM 1868 O O . ARG A 1 223 ? 1.150 -0.801 -63.491 1.00 66.12 223 ARG A O 1
#

pLDDT: mean 74.36, std 19.06, range [37.56, 95.06]